Protein AF-A0A9P8A2P4-F1 (afdb_monomer_lite)

pLDDT: mean 80.69, std 20.78, range [21.95, 98.62]

Structure (mmCIF, N/CA/C/O backbone):
data_AF-A0A9P8A2P4-F1
#
_entry.id   AF-A0A9P8A2P4-F1
#
loop_
_atom_site.group_PDB
_atom_site.id
_atom_site.type_symbol
_atom_site.label_atom_id
_atom_site.label_alt_id
_atom_site.label_comp_id
_atom_site.label_asym_id
_atom_site.label_entity_id
_atom_site.label_seq_id
_atom_site.pdbx_PDB_ins_code
_atom_site.Cartn_x
_atom_site.Cartn_y
_atom_site.Cartn_z
_atom_site.occupancy
_atom_site.B_iso_or_equiv
_atom_site.auth_seq_id
_atom_site.auth_comp_id
_atom_site.auth_asym_id
_atom_site.auth_atom_id
_atom_site.pdbx_PDB_model_num
ATOM 1 N N . MET A 1 1 ? 4.065 9.084 -14.855 1.00 25.25 1 MET A N 1
ATOM 2 C CA . MET A 1 1 ? 5.362 8.465 -14.496 1.00 25.25 1 MET A CA 1
ATOM 3 C C . MET A 1 1 ? 5.030 7.232 -13.664 1.00 25.25 1 MET A C 1
ATOM 5 O O . MET A 1 1 ? 4.501 7.408 -12.578 1.00 25.25 1 MET A O 1
ATOM 9 N N . ALA A 1 2 ? 5.175 6.010 -14.193 1.00 22.72 2 ALA A N 1
ATOM 10 C CA . ALA A 1 2 ? 4.940 4.809 -13.386 1.00 22.72 2 ALA A CA 1
ATOM 11 C C . ALA A 1 2 ? 6.013 4.792 -12.290 1.00 22.72 2 ALA A C 1
ATOM 13 O O . ALA A 1 2 ? 7.201 4.800 -12.628 1.00 22.72 2 ALA A O 1
ATOM 14 N N . PRO A 1 3 ? 5.644 4.887 -11.010 1.00 26.86 3 PRO A N 1
ATOM 15 C CA . PRO A 1 3 ? 6.650 5.013 -9.983 1.00 26.86 3 PRO A CA 1
ATOM 16 C C . PRO A 1 3 ? 7.435 3.705 -9.877 1.00 26.86 3 PRO A C 1
ATOM 18 O O . PRO A 1 3 ? 6.863 2.616 -9.806 1.00 26.86 3 PRO A O 1
ATOM 21 N N . LYS A 1 4 ? 8.766 3.828 -9.894 1.00 31.39 4 LYS A N 1
ATOM 22 C CA . LYS A 1 4 ? 9.716 2.753 -9.598 1.00 31.39 4 LYS A CA 1
ATOM 23 C C . LYS A 1 4 ? 9.627 2.427 -8.106 1.00 31.39 4 LYS A C 1
ATOM 25 O O . LYS A 1 4 ? 10.508 2.792 -7.335 1.00 31.39 4 LYS A O 1
ATOM 30 N N . PHE A 1 5 ? 8.523 1.830 -7.679 1.00 37.78 5 PHE A N 1
ATOM 31 C CA . PHE A 1 5 ? 8.361 1.416 -6.296 1.00 37.78 5 PHE A CA 1
ATOM 32 C C . PHE A 1 5 ? 8.855 -0.010 -6.136 1.00 37.78 5 PHE A C 1
ATOM 34 O O . PHE A 1 5 ? 8.361 -0.951 -6.755 1.00 37.78 5 PHE A O 1
ATOM 41 N N . LEU A 1 6 ? 9.910 -0.105 -5.337 1.00 36.12 6 LEU A N 1
ATOM 42 C CA . LEU A 1 6 ? 10.571 -1.327 -4.951 1.00 36.12 6 LEU A CA 1
ATOM 43 C C . LEU A 1 6 ? 9.633 -2.142 -4.061 1.00 36.12 6 LEU A C 1
ATOM 45 O O . LEU A 1 6 ? 9.301 -1.718 -2.958 1.00 36.12 6 LEU A O 1
ATOM 49 N N . LEU A 1 7 ? 9.262 -3.332 -4.514 1.00 44.31 7 LEU A N 1
ATOM 50 C CA . LEU A 1 7 ? 8.864 -4.407 -3.618 1.00 44.31 7 LEU A CA 1
ATOM 51 C C . LEU A 1 7 ? 10.022 -5.388 -3.581 1.00 44.31 7 LEU A C 1
ATOM 53 O O . LEU A 1 7 ? 10.215 -6.157 -4.523 1.00 44.31 7 LEU A O 1
ATOM 57 N N . ALA A 1 8 ? 10.817 -5.265 -2.514 1.00 40.59 8 ALA A N 1
ATOM 58 C CA . ALA A 1 8 ? 11.872 -6.206 -2.184 1.00 40.59 8 ALA A CA 1
ATOM 59 C C . ALA A 1 8 ? 11.272 -7.625 -2.103 1.00 40.59 8 ALA A C 1
ATOM 61 O O . ALA A 1 8 ? 10.186 -7.798 -1.545 1.00 40.59 8 ALA A O 1
ATOM 62 N N . ARG A 1 9 ? 11.961 -8.634 -2.642 1.00 41.38 9 ARG A N 1
ATOM 63 C CA . ARG A 1 9 ? 11.568 -10.048 -2.657 1.00 41.38 9 ARG A CA 1
ATOM 64 C C . ARG A 1 9 ? 11.725 -10.674 -1.267 1.00 41.38 9 ARG A C 1
ATOM 66 O O . ARG A 1 9 ? 12.370 -11.692 -1.123 1.00 41.38 9 ARG A O 1
ATOM 73 N N . LEU A 1 10 ? 11.067 -10.127 -0.252 1.00 32.94 10 LEU A N 1
ATOM 74 C CA . LEU A 1 10 ? 10.880 -10.811 1.025 1.00 32.94 10 LEU A CA 1
ATOM 75 C C . LEU A 1 10 ? 9.406 -11.147 1.196 1.00 32.94 10 LEU A C 1
ATOM 77 O O . LEU A 1 10 ? 8.512 -10.302 1.089 1.00 32.94 10 LEU A O 1
ATOM 81 N N . ARG A 1 11 ? 9.155 -12.441 1.383 1.00 37.12 11 ARG A N 1
ATOM 82 C CA . ARG A 1 11 ? 7.823 -13.006 1.542 1.00 37.12 11 ARG A CA 1
ATOM 83 C C . ARG A 1 11 ? 7.262 -12.614 2.909 1.00 37.12 11 ARG A C 1
ATOM 85 O O . ARG A 1 11 ? 7.384 -13.392 3.831 1.00 37.12 11 ARG A O 1
ATOM 92 N N . LEU A 1 12 ? 6.503 -11.523 2.986 1.00 34.00 12 LEU A N 1
ATOM 93 C CA . LEU A 1 12 ? 5.434 -11.436 3.990 1.00 34.00 12 LEU A CA 1
ATOM 94 C C . LEU A 1 12 ? 4.313 -12.401 3.544 1.00 34.00 12 LEU A C 1
ATOM 96 O O . LEU A 1 12 ? 3.343 -11.967 2.915 1.00 34.00 12 LEU A O 1
ATOM 100 N N . ARG A 1 13 ? 4.494 -13.724 3.687 1.00 35.03 13 ARG A N 1
ATOM 101 C CA . ARG A 1 13 ? 3.494 -14.733 3.280 1.00 35.03 13 ARG A CA 1
ATOM 102 C C . ARG A 1 13 ? 2.838 -15.376 4.501 1.00 35.03 13 ARG A C 1
ATOM 104 O O . ARG A 1 13 ? 3.369 -16.341 5.022 1.00 35.03 13 ARG A O 1
ATOM 111 N N . ASN A 1 14 ? 1.593 -14.996 4.783 1.00 30.42 14 ASN A N 1
ATOM 112 C CA . ASN A 1 14 ? 0.655 -15.810 5.569 1.00 30.42 14 ASN A CA 1
ATOM 113 C C . ASN A 1 14 ? -0.042 -16.855 4.679 1.00 30.42 14 ASN A C 1
ATOM 115 O O . ASN A 1 14 ? -1.260 -16.839 4.520 1.00 30.42 14 ASN A O 1
ATOM 119 N N . THR A 1 15 ? 0.690 -17.741 4.002 1.00 29.06 15 THR A N 1
ATOM 120 C CA . THR A 1 15 ? 0.029 -18.830 3.255 1.00 29.06 15 THR A CA 1
ATOM 121 C C . THR A 1 15 ? 0.763 -20.145 3.476 1.00 29.06 15 THR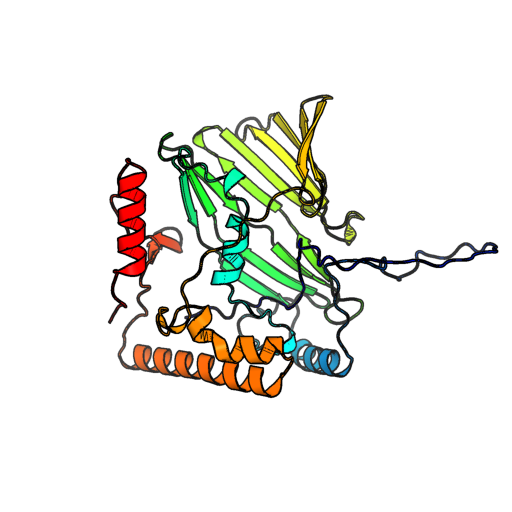 A C 1
ATOM 123 O O . THR A 1 15 ? 1.859 -20.307 2.930 1.00 29.06 15 THR A O 1
ATOM 126 N N . PRO A 1 16 ? 0.190 -21.095 4.240 1.00 26.28 16 PRO A N 1
ATOM 127 C CA . PRO A 1 16 ? 0.825 -22.381 4.459 1.00 26.28 16 PRO A CA 1
ATOM 128 C C . PRO A 1 16 ? 0.824 -23.174 3.151 1.00 26.28 16 PRO A C 1
ATOM 130 O O . PRO A 1 16 ? -0.225 -23.468 2.573 1.00 26.28 16 PRO A O 1
ATOM 133 N N . LEU A 1 17 ? 2.015 -23.539 2.679 1.00 27.22 17 LEU A N 1
ATOM 134 C CA . LEU A 1 17 ? 2.156 -24.659 1.759 1.00 27.22 17 LEU A CA 1
ATOM 135 C C . LEU A 1 17 ? 2.053 -25.932 2.603 1.00 27.22 17 LEU A C 1
ATOM 137 O O . LEU A 1 17 ? 2.955 -26.262 3.366 1.00 27.22 17 LEU A O 1
ATOM 141 N N . LEU A 1 18 ? 0.920 -26.621 2.488 1.00 24.92 18 LEU A N 1
ATOM 142 C CA . LEU A 1 18 ? 0.734 -27.968 3.018 1.00 24.92 18 LEU A CA 1
ATOM 143 C C . LEU A 1 18 ? 1.706 -28.932 2.327 1.00 24.92 18 LEU A C 1
ATOM 145 O O . LEU A 1 18 ? 1.469 -29.329 1.189 1.00 24.92 18 LEU A O 1
ATOM 149 N N . THR A 1 19 ? 2.748 -29.360 3.040 1.00 27.44 19 THR A N 1
ATOM 150 C CA . THR A 1 19 ? 3.420 -30.644 2.792 1.00 27.44 19 THR A CA 1
ATOM 151 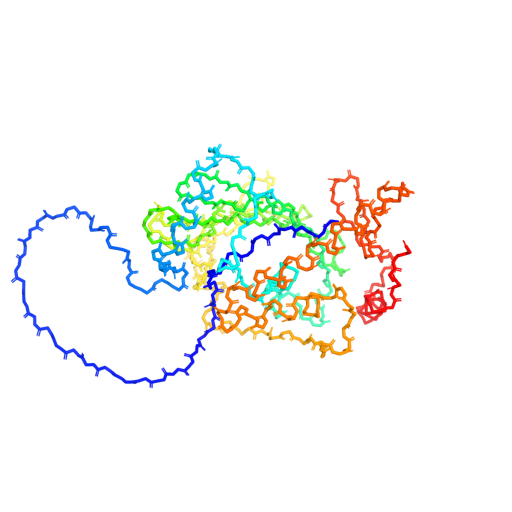C C . THR A 1 19 ? 3.808 -31.288 4.122 1.00 27.44 19 THR A C 1
ATOM 153 O O . THR A 1 19 ? 4.599 -30.748 4.889 1.00 27.44 19 THR A O 1
ATOM 156 N N . THR A 1 20 ? 3.209 -32.440 4.401 1.00 24.41 20 THR A N 1
ATOM 157 C CA . THR A 1 20 ? 3.345 -33.258 5.612 1.00 24.41 20 THR A CA 1
ATOM 158 C C . THR A 1 20 ? 4.609 -34.143 5.646 1.00 24.41 20 THR A C 1
ATOM 160 O O . THR A 1 20 ? 4.786 -34.946 4.734 1.00 24.41 20 THR A O 1
ATOM 163 N N . ALA A 1 21 ? 5.316 -34.091 6.795 1.00 23.31 21 ALA A N 1
ATOM 164 C CA . ALA A 1 21 ? 5.842 -35.204 7.638 1.00 23.31 21 ALA A CA 1
ATOM 165 C C . ALA A 1 21 ? 7.213 -35.877 7.323 1.00 23.31 21 ALA A C 1
ATOM 167 O O . ALA A 1 21 ? 7.614 -35.890 6.164 1.00 23.31 21 ALA A O 1
ATOM 168 N N . PRO A 1 22 ? 7.868 -36.597 8.282 1.00 28.66 22 PRO A N 1
ATOM 169 C CA . PRO A 1 22 ? 7.971 -36.435 9.749 1.00 28.66 22 PRO A CA 1
ATOM 170 C C . PRO A 1 22 ? 9.430 -36.504 10.322 1.00 28.66 22 PRO A C 1
ATOM 172 O O . PRO A 1 22 ? 10.414 -36.693 9.618 1.00 28.66 22 PRO A O 1
ATOM 17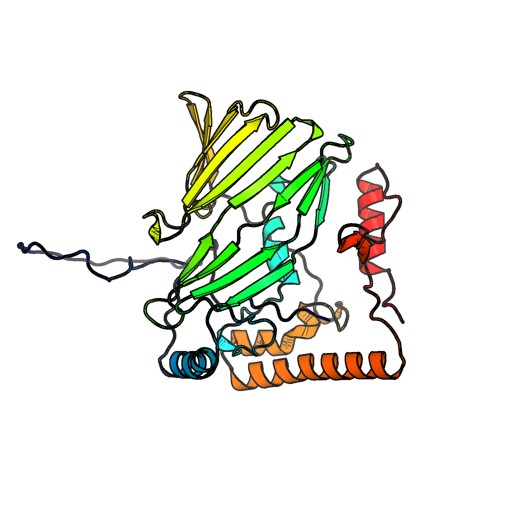5 N N . THR A 1 23 ? 9.502 -36.344 11.648 1.00 27.11 23 THR A N 1
ATOM 176 C CA . THR A 1 23 ? 10.595 -36.255 12.653 1.00 27.11 23 THR A CA 1
ATOM 177 C C . THR A 1 23 ? 11.738 -37.289 12.676 1.00 27.11 23 THR A C 1
ATOM 179 O O . THR A 1 23 ? 11.489 -38.464 12.428 1.00 27.11 23 THR A O 1
ATOM 182 N N . CYS A 1 24 ? 12.900 -36.901 13.249 1.00 21.95 24 CYS A N 1
ATOM 183 C CA . CYS A 1 24 ? 13.604 -37.695 14.284 1.00 21.95 24 CYS A CA 1
ATOM 184 C C . CYS A 1 24 ? 14.639 -36.869 15.103 1.00 21.95 24 CYS A C 1
ATOM 186 O O . CYS A 1 24 ? 15.508 -36.224 14.524 1.00 21.95 24 CYS A O 1
ATOM 188 N N . HIS A 1 25 ? 14.569 -36.928 16.442 1.00 25.78 25 HIS A N 1
ATOM 189 C CA . HIS A 1 25 ? 15.610 -36.494 17.405 1.00 25.78 25 HIS A CA 1
ATOM 190 C C . HIS A 1 25 ? 16.416 -37.710 17.910 1.00 25.78 25 HIS A C 1
ATOM 192 O O . HIS A 1 25 ? 15.907 -38.831 17.812 1.00 25.78 25 HIS A O 1
ATOM 198 N N . PRO A 1 26 ? 17.641 -37.522 18.458 1.00 25.23 26 PRO A N 1
ATOM 199 C CA . PRO A 1 26 ? 17.804 -37.502 19.932 1.00 25.23 26 PRO A CA 1
ATOM 200 C C . PRO A 1 26 ? 18.904 -36.551 20.508 1.00 25.23 26 PRO A C 1
ATOM 202 O O . PRO A 1 26 ? 19.880 -36.225 19.841 1.00 25.23 26 PRO A O 1
ATOM 205 N N . TYR A 1 27 ? 18.726 -36.139 21.778 1.00 23.41 27 TYR A N 1
ATOM 206 C CA . TYR A 1 27 ? 19.657 -35.450 22.730 1.00 23.41 27 TYR A CA 1
ATOM 207 C C . TYR A 1 27 ? 20.454 -36.483 23.593 1.00 23.41 27 TYR A C 1
ATOM 209 O O . TYR A 1 27 ? 20.190 -37.668 23.366 1.00 23.41 27 TYR A O 1
ATOM 217 N N . PRO A 1 28 ? 21.284 -36.174 24.650 1.00 37.97 28 PRO A N 1
ATOM 218 C CA . PRO A 1 28 ? 21.824 -34.918 25.276 1.00 37.97 28 PRO A CA 1
ATOM 219 C C . PRO A 1 28 ? 23.386 -34.958 25.515 1.00 37.97 28 PRO A C 1
ATOM 221 O O . PRO A 1 28 ? 24.011 -35.926 25.107 1.00 37.97 28 PRO A O 1
ATOM 224 N N . THR A 1 29 ? 24.140 -33.964 26.050 1.00 25.44 29 THR A N 1
ATOM 225 C CA . THR A 1 29 ? 24.272 -33.469 27.463 1.00 25.44 29 THR A CA 1
ATOM 226 C C . THR A 1 29 ? 25.223 -32.237 27.610 1.00 25.44 29 THR A C 1
ATOM 228 O O . THR A 1 29 ? 26.111 -32.047 26.787 1.00 25.44 29 THR A O 1
ATOM 231 N N . ALA A 1 30 ? 25.032 -31.446 28.688 1.00 27.67 30 ALA A N 1
ATOM 232 C CA . ALA A 1 30 ? 25.634 -30.144 29.118 1.00 27.67 30 ALA A CA 1
ATOM 233 C C . ALA A 1 30 ? 27.092 -30.237 29.712 1.00 27.67 30 ALA A C 1
ATOM 235 O O . ALA A 1 30 ? 27.581 -31.367 29.705 1.00 27.67 30 ALA A O 1
ATOM 236 N N . PRO A 1 31 ? 27.799 -29.193 30.281 1.00 33.78 31 PRO A N 1
ATOM 237 C CA . PRO A 1 31 ? 27.322 -27.928 30.906 1.00 33.78 31 PRO A CA 1
ATOM 238 C C . PRO A 1 31 ? 28.146 -26.601 30.756 1.00 33.78 31 PRO A C 1
ATOM 240 O O . PRO A 1 31 ? 29.326 -26.587 30.435 1.00 33.78 31 PRO A O 1
ATOM 243 N N . ASN A 1 32 ? 27.465 -25.494 31.108 1.00 30.59 32 ASN A N 1
ATOM 244 C CA . ASN A 1 32 ? 27.890 -24.181 31.650 1.00 30.59 32 ASN A CA 1
ATOM 245 C C . ASN A 1 32 ? 29.149 -23.438 31.146 1.00 30.59 32 ASN A C 1
ATOM 247 O O . ASN A 1 32 ? 30.261 -23.710 31.590 1.00 30.59 32 ASN A O 1
ATOM 251 N N . THR A 1 33 ? 28.908 -22.285 30.506 1.00 29.08 33 THR A N 1
ATOM 252 C CA . THR A 1 33 ? 29.671 -21.037 30.720 1.00 29.08 33 THR A CA 1
ATOM 253 C C . THR A 1 33 ? 28.794 -19.818 30.411 1.00 29.08 33 THR A C 1
ATOM 255 O O . THR A 1 33 ? 28.053 -19.802 29.432 1.00 29.08 33 THR A O 1
ATOM 258 N N . LEU A 1 34 ? 28.856 -18.801 31.275 1.00 36.56 34 LEU A N 1
ATOM 259 C CA . LEU A 1 34 ? 28.223 -17.491 31.090 1.00 36.56 34 LEU A CA 1
ATOM 260 C C . LEU A 1 34 ? 28.782 -16.832 29.819 1.00 36.56 34 LEU A C 1
ATOM 262 O O . LEU A 1 34 ? 29.927 -16.383 29.819 1.00 36.56 34 LEU A O 1
ATOM 266 N N . ALA A 1 35 ? 27.988 -16.781 28.750 1.00 28.70 35 ALA A N 1
ATOM 267 C CA . ALA A 1 35 ? 28.347 -16.128 27.497 1.00 28.70 35 ALA A CA 1
ATOM 268 C C . ALA A 1 35 ? 27.286 -15.090 27.108 1.00 28.70 35 ALA A C 1
ATOM 270 O O . ALA A 1 35 ? 26.088 -15.288 27.304 1.00 28.70 35 ALA A O 1
ATOM 271 N N . MET A 1 36 ? 27.782 -13.966 26.596 1.00 33.66 36 MET A N 1
ATOM 272 C CA . MET A 1 36 ? 27.053 -12.846 25.993 1.00 33.66 36 MET A CA 1
ATOM 273 C C . MET A 1 36 ? 25.957 -13.346 25.031 1.00 33.66 36 MET A C 1
ATOM 275 O O . MET A 1 36 ? 26.150 -14.407 24.436 1.00 33.66 36 MET A O 1
ATOM 279 N N . PRO A 1 37 ? 24.839 -12.617 24.839 1.00 33.75 37 PRO A N 1
ATOM 280 C CA . PRO A 1 37 ? 23.776 -13.073 23.948 1.00 33.75 37 PRO A CA 1
ATOM 281 C C . PRO A 1 37 ? 24.333 -13.331 22.540 1.00 33.75 37 PRO A C 1
ATOM 283 O O . PRO A 1 37 ? 24.929 -12.451 21.919 1.00 33.75 37 PRO A O 1
ATOM 286 N N . ASP A 1 38 ? 24.170 -14.576 22.101 1.00 33.41 38 ASP A N 1
ATOM 287 C CA . ASP A 1 38 ? 24.558 -15.127 20.804 1.00 33.41 38 ASP A CA 1
ATOM 288 C C . ASP A 1 38 ? 23.951 -14.289 19.651 1.00 33.41 38 ASP A C 1
ATOM 290 O O . ASP A 1 38 ? 22.760 -13.972 19.709 1.00 33.41 38 ASP A O 1
ATOM 294 N N . PRO A 1 39 ? 24.717 -13.900 18.607 1.00 40.19 39 PRO A N 1
ATOM 295 C CA . PRO A 1 39 ? 24.191 -13.178 17.448 1.00 40.19 39 PRO A CA 1
ATOM 296 C C . PRO A 1 39 ? 23.404 -14.069 16.472 1.00 40.19 39 PRO A C 1
ATOM 298 O O . PRO A 1 39 ? 23.046 -13.601 15.389 1.00 40.19 39 PRO A O 1
ATOM 301 N N . ASN A 1 40 ? 23.134 -15.332 16.807 1.00 35.47 40 ASN A N 1
ATOM 302 C CA . ASN A 1 40 ? 22.284 -16.181 15.983 1.00 35.47 40 ASN A CA 1
ATOM 303 C C . ASN A 1 40 ? 20.825 -15.677 15.996 1.00 35.47 40 ASN A C 1
ATOM 305 O O . ASN A 1 40 ? 20.190 -15.654 17.055 1.00 35.47 40 ASN A O 1
ATOM 309 N N . PRO A 1 41 ? 20.256 -15.279 14.840 1.00 44.59 41 PRO A N 1
ATOM 310 C CA . PRO A 1 41 ? 18.826 -15.020 14.753 1.00 44.59 41 PRO A CA 1
ATOM 311 C C . PRO A 1 41 ? 1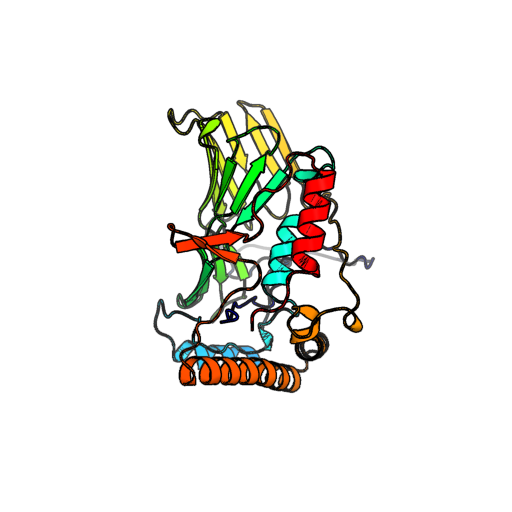8.069 -16.324 15.049 1.00 44.59 41 PRO A C 1
ATOM 313 O O . PRO A 1 41 ? 18.596 -17.405 14.765 1.00 44.59 41 PRO A O 1
ATOM 316 N N . PRO A 1 42 ? 16.838 -16.262 15.588 1.00 40.06 42 PRO A N 1
ATOM 317 C CA . PRO A 1 42 ? 16.005 -17.449 15.674 1.00 40.06 42 PRO A CA 1
ATOM 318 C C . PRO A 1 42 ? 15.887 -18.046 14.272 1.00 40.06 42 PRO A C 1
ATOM 320 O O . PRO A 1 42 ? 15.480 -17.360 13.330 1.00 40.06 42 PRO A O 1
ATOM 323 N N . ALA A 1 43 ? 16.285 -19.309 14.144 1.00 43.56 43 ALA A N 1
ATOM 324 C CA . ALA A 1 43 ? 15.869 -20.130 13.027 1.00 43.56 43 ALA A CA 1
ATOM 325 C C . ALA A 1 43 ? 14.332 -20.084 12.976 1.00 43.56 43 ALA A C 1
ATOM 327 O O . ALA A 1 43 ? 13.680 -20.182 14.016 1.00 43.56 43 ALA A O 1
ATOM 328 N N . ASP A 1 44 ? 13.802 -19.884 11.768 1.00 43.97 44 ASP A N 1
ATOM 329 C CA . ASP A 1 44 ? 12.376 -19.892 11.411 1.00 43.97 44 ASP A CA 1
ATOM 330 C C . ASP A 1 44 ? 11.663 -18.520 11.458 1.00 43.97 44 ASP A C 1
ATOM 332 O O . ASP A 1 44 ? 10.549 -18.381 11.960 1.00 43.97 44 ASP A O 1
ATOM 336 N N . GLY A 1 45 ? 12.281 -17.477 10.890 1.00 46.03 45 GLY A N 1
ATOM 337 C CA . GLY A 1 45 ? 11.599 -16.215 10.572 1.00 46.03 45 GLY A CA 1
ATOM 338 C C . GLY A 1 45 ? 11.098 -16.189 9.125 1.00 46.03 45 GLY A C 1
ATOM 339 O O . GLY A 1 45 ? 11.913 -16.081 8.209 1.00 46.03 45 GLY A O 1
ATOM 340 N N . GLU A 1 46 ? 9.779 -16.245 8.910 1.00 50.91 46 GLU A N 1
ATOM 341 C CA . GLU A 1 46 ? 9.119 -16.234 7.583 1.00 50.91 46 GLU A CA 1
ATOM 342 C C . GLU A 1 46 ? 9.497 -15.031 6.687 1.00 50.91 46 GLU A C 1
ATOM 344 O O . GLU A 1 46 ? 9.375 -15.122 5.465 1.00 50.91 46 GLU A O 1
ATOM 349 N N . ASP A 1 47 ? 10.059 -13.962 7.265 1.00 60.03 47 ASP A N 1
ATOM 350 C CA . ASP A 1 47 ? 10.477 -12.734 6.571 1.00 60.03 47 ASP A CA 1
ATOM 351 C C . ASP A 1 47 ? 12.006 -12.531 6.543 1.00 60.03 47 ASP A C 1
ATOM 353 O O . ASP A 1 47 ? 12.490 -11.395 6.484 1.00 60.03 47 ASP A O 1
ATOM 357 N N . THR A 1 48 ? 12.782 -13.614 6.625 1.00 60.91 48 THR A N 1
ATOM 358 C CA . THR A 1 48 ? 14.243 -13.577 6.470 1.00 60.91 48 THR A CA 1
ATOM 359 C C . THR A 1 48 ? 14.669 -14.114 5.110 1.00 60.91 48 THR A C 1
ATOM 361 O O . THR A 1 48 ? 14.101 -15.077 4.594 1.00 60.91 48 THR A O 1
ATOM 364 N N . GLU A 1 49 ? 15.682 -13.495 4.507 1.00 66.62 49 GLU A N 1
ATOM 365 C CA . GLU A 1 49 ? 16.277 -13.984 3.262 1.00 66.62 49 GLU A CA 1
ATOM 366 C C . GLU A 1 49 ? 17.801 -14.002 3.382 1.00 66.62 49 GLU A C 1
ATOM 368 O O . GLU A 1 49 ? 18.437 -13.018 3.773 1.00 66.62 49 GLU A O 1
ATOM 373 N N . VAL A 1 50 ? 18.391 -15.144 3.030 1.00 65.31 50 VAL A N 1
ATOM 374 C CA . VAL A 1 50 ? 19.840 -15.298 2.923 1.00 65.31 50 VAL A CA 1
ATOM 375 C C . VAL A 1 50 ? 20.216 -15.110 1.462 1.00 65.31 50 VAL A C 1
ATOM 377 O O . VAL A 1 50 ? 19.969 -15.978 0.628 1.00 65.31 50 VAL A O 1
ATOM 380 N N . LEU A 1 51 ? 20.807 -13.958 1.158 1.00 68.19 51 LEU A N 1
ATOM 381 C CA . LEU A 1 51 ? 21.357 -13.680 -0.166 1.00 68.19 51 LEU A CA 1
ATOM 382 C C . LEU A 1 51 ? 22.673 -14.446 -0.360 1.00 68.19 51 LEU A C 1
ATOM 384 O O . LEU A 1 51 ? 23.482 -14.538 0.571 1.00 68.19 51 LEU A O 1
ATOM 388 N N . ASP A 1 52 ? 22.908 -14.958 -1.569 1.00 77.94 52 ASP A N 1
ATOM 389 C CA . ASP A 1 52 ? 24.208 -15.514 -1.943 1.00 77.94 52 ASP A CA 1
ATOM 390 C C . ASP A 1 52 ? 25.272 -14.408 -2.060 1.00 77.94 52 ASP A C 1
ATOM 392 O O . ASP A 1 52 ? 24.968 -13.216 -2.179 1.00 77.94 52 ASP A O 1
ATOM 396 N N . ASP A 1 53 ? 26.542 -14.801 -2.022 1.00 76.75 53 ASP A N 1
ATOM 397 C CA . ASP A 1 53 ? 27.650 -13.846 -1.964 1.00 76.75 53 ASP A CA 1
ATOM 398 C C . ASP A 1 53 ? 27.806 -13.024 -3.253 1.00 76.75 53 ASP A C 1
ATOM 400 O O . ASP A 1 53 ? 28.187 -11.854 -3.192 1.00 76.75 53 ASP A O 1
ATOM 404 N N . GLY A 1 54 ? 27.447 -13.578 -4.416 1.00 79.06 54 GLY A N 1
ATOM 405 C CA . GLY A 1 54 ? 27.441 -12.834 -5.678 1.00 79.06 54 GLY A CA 1
ATOM 406 C C . GLY A 1 54 ? 26.409 -11.708 -5.651 1.00 79.06 54 GLY A C 1
ATOM 407 O O . GLY A 1 54 ? 26.718 -10.550 -5.945 1.00 79.06 54 GLY A O 1
ATOM 408 N N . THR A 1 55 ? 25.201 -12.032 -5.201 1.00 78.44 55 THR A N 1
ATOM 409 C CA . THR A 1 55 ? 24.099 -11.087 -5.010 1.00 78.44 55 THR A CA 1
ATOM 410 C C . THR A 1 55 ? 24.443 -9.993 -3.992 1.00 78.44 55 THR A C 1
ATOM 412 O O . THR A 1 55 ? 24.227 -8.804 -4.258 1.00 78.44 55 THR A O 1
ATOM 415 N N . LYS A 1 56 ? 25.058 -10.360 -2.859 1.00 76.31 56 LYS A N 1
ATOM 416 C CA . LYS A 1 56 ? 25.551 -9.398 -1.855 1.00 76.31 56 LYS A CA 1
ATOM 417 C C . LYS A 1 56 ? 26.593 -8.444 -2.430 1.00 76.31 56 LYS A C 1
ATOM 419 O O . LYS A 1 56 ? 26.523 -7.246 -2.164 1.00 76.31 56 LYS A O 1
ATOM 424 N N . ASN A 1 57 ? 27.522 -8.941 -3.246 1.00 83.88 57 ASN A N 1
ATOM 425 C CA . ASN A 1 57 ? 28.560 -8.112 -3.859 1.00 83.88 57 ASN A CA 1
ATOM 426 C C . ASN A 1 57 ? 27.975 -7.060 -4.814 1.00 83.88 57 ASN A C 1
ATOM 428 O O . ASN A 1 57 ? 28.422 -5.912 -4.810 1.00 83.88 57 ASN A O 1
ATOM 432 N N . ILE A 1 58 ? 26.932 -7.407 -5.580 1.00 84.62 58 ILE A N 1
ATOM 433 C CA . ILE A 1 58 ? 26.219 -6.448 -6.440 1.00 84.62 58 ILE A CA 1
ATOM 434 C C . ILE A 1 58 ? 25.545 -5.359 -5.593 1.00 84.62 58 ILE A C 1
ATOM 436 O O . ILE A 1 58 ? 25.690 -4.171 -5.894 1.00 84.62 58 ILE A O 1
ATOM 440 N N . LEU A 1 59 ? 24.840 -5.739 -4.518 1.00 80.94 59 LEU A N 1
ATOM 441 C CA . LEU A 1 59 ? 24.221 -4.768 -3.607 1.00 80.94 59 LEU A CA 1
ATOM 442 C C . LEU A 1 59 ? 25.265 -3.852 -2.968 1.00 80.94 59 LEU A C 1
ATOM 444 O O . LEU A 1 59 ? 25.073 -2.639 -2.951 1.00 80.94 59 LEU A O 1
ATOM 448 N N . MET A 1 60 ? 26.386 -4.407 -2.507 1.00 81.44 60 MET A N 1
ATOM 449 C CA . MET A 1 60 ? 27.504 -3.646 -1.949 1.00 81.44 60 MET A CA 1
ATOM 450 C C . MET A 1 60 ? 28.085 -2.641 -2.949 1.00 81.44 60 MET A C 1
ATOM 452 O O . MET A 1 60 ? 28.332 -1.487 -2.595 1.00 81.44 60 MET A O 1
ATOM 456 N N . GLY A 1 61 ? 28.249 -3.040 -4.212 1.00 85.00 61 GLY A N 1
ATOM 457 C CA . GLY A 1 61 ? 28.701 -2.152 -5.282 1.00 85.00 61 GLY A CA 1
ATOM 458 C C . GLY A 1 61 ? 27.775 -0.951 -5.497 1.00 85.00 61 GLY A C 1
ATOM 459 O O . GLY A 1 61 ? 28.258 0.166 -5.667 1.00 85.00 61 GLY A O 1
ATOM 460 N N . ILE A 1 62 ? 26.455 -1.151 -5.432 1.00 83.44 62 ILE A N 1
ATOM 461 C CA . ILE A 1 62 ? 25.471 -0.059 -5.522 1.00 83.44 62 ILE A CA 1
ATOM 462 C C . ILE A 1 62 ? 25.506 0.798 -4.253 1.00 83.44 62 ILE A C 1
ATOM 464 O O . ILE A 1 62 ? 25.560 2.021 -4.330 1.00 83.44 62 ILE A O 1
ATOM 468 N N . ILE A 1 63 ? 25.481 0.160 -3.084 1.00 82.44 63 ILE A N 1
ATOM 469 C CA . ILE A 1 63 ? 25.323 0.833 -1.795 1.00 82.44 63 ILE A CA 1
ATOM 470 C C . ILE A 1 63 ? 26.562 1.647 -1.409 1.00 82.44 63 ILE A C 1
ATOM 472 O O . ILE A 1 63 ? 26.418 2.732 -0.853 1.00 82.44 63 ILE A O 1
ATOM 476 N N . SER A 1 64 ? 27.766 1.186 -1.750 1.00 82.75 64 SER A N 1
ATOM 477 C CA . SER A 1 64 ? 29.013 1.941 -1.541 1.00 82.75 64 SER A CA 1
ATOM 478 C C . SER A 1 64 ? 29.030 3.311 -2.237 1.00 82.75 64 SER A C 1
ATOM 480 O O . SER A 1 64 ? 29.790 4.189 -1.836 1.00 82.75 64 SER A O 1
ATOM 482 N N . GLN A 1 65 ? 28.168 3.522 -3.239 1.00 84.94 65 GLN A N 1
ATOM 483 C CA . GLN A 1 65 ? 28.014 4.796 -3.946 1.00 84.94 65 GLN A CA 1
ATOM 484 C C . GLN A 1 65 ? 26.958 5.714 -3.303 1.00 84.94 65 GLN A C 1
ATOM 486 O O . GLN A 1 65 ? 26.764 6.842 -3.756 1.00 84.94 65 GLN A O 1
ATOM 491 N N . LEU A 1 66 ? 26.249 5.246 -2.271 1.00 85.25 66 LEU A N 1
ATOM 492 C CA . LEU A 1 66 ? 25.156 5.969 -1.626 1.00 85.25 66 LEU A CA 1
ATOM 493 C C . LEU A 1 66 ? 25.616 6.632 -0.324 1.00 85.25 66 LEU A C 1
ATOM 495 O O . LEU A 1 66 ? 26.266 6.023 0.524 1.00 85.25 66 LEU A O 1
ATOM 499 N N . GLY A 1 67 ? 25.204 7.884 -0.130 1.00 84.31 67 GLY A N 1
ATOM 500 C CA . GLY A 1 67 ? 25.326 8.568 1.152 1.00 84.31 67 GLY A CA 1
ATOM 501 C C . GLY A 1 67 ? 24.209 8.159 2.113 1.00 84.31 67 GLY A C 1
ATOM 502 O O . GLY A 1 67 ? 23.137 7.702 1.710 1.00 84.31 67 GLY A O 1
ATOM 503 N N . LYS A 1 68 ? 24.414 8.363 3.417 1.00 83.12 68 LYS A N 1
ATOM 504 C CA . LYS A 1 68 ? 23.330 8.187 4.394 1.00 83.12 68 LYS A CA 1
ATOM 505 C C . LYS A 1 68 ? 22.167 9.126 4.046 1.00 83.12 68 LYS A C 1
ATOM 507 O O . LYS A 1 68 ? 22.382 10.307 3.789 1.00 83.12 68 LYS A O 1
ATOM 512 N N . SER A 1 69 ? 20.946 8.596 4.075 1.00 82.88 69 SER A N 1
ATOM 513 C CA . SER A 1 69 ? 19.698 9.282 3.713 1.00 82.88 69 SER A CA 1
ATOM 514 C C . SER A 1 69 ? 19.511 9.569 2.218 1.00 82.88 69 SER A C 1
ATOM 516 O O . SER A 1 69 ? 18.619 10.343 1.875 1.00 82.88 69 SER A O 1
ATOM 518 N N . THR A 1 70 ? 20.291 8.949 1.322 1.00 85.00 70 THR A N 1
ATOM 519 C CA . THR A 1 70 ? 20.064 9.055 -0.128 1.00 85.00 70 THR A CA 1
ATOM 520 C C . THR A 1 70 ? 18.688 8.506 -0.519 1.00 85.00 70 THR A C 1
ATOM 522 O O . THR A 1 70 ? 18.301 7.408 -0.107 1.00 85.00 70 THR A O 1
ATOM 525 N N . ASP A 1 71 ? 17.963 9.255 -1.354 1.00 85.25 71 ASP A N 1
ATOM 526 C CA . ASP A 1 71 ? 16.701 8.802 -1.933 1.00 85.25 71 ASP A CA 1
ATOM 527 C C . ASP A 1 71 ? 16.948 7.722 -2.996 1.00 85.25 71 ASP A C 1
ATOM 529 O O . ASP A 1 71 ? 17.629 7.940 -4.000 1.00 85.25 71 ASP A O 1
ATOM 533 N N . LEU A 1 72 ? 16.329 6.558 -2.813 1.00 84.50 72 LEU A N 1
ATOM 534 C CA . LEU A 1 72 ? 16.533 5.393 -3.676 1.00 84.50 72 LEU A CA 1
ATOM 535 C C . LEU A 1 72 ? 15.703 5.429 -4.967 1.00 84.50 72 LEU A C 1
ATOM 537 O O . LEU A 1 72 ? 15.927 4.609 -5.849 1.00 84.50 72 LEU A O 1
ATOM 541 N N . HIS A 1 73 ? 14.783 6.385 -5.140 1.00 77.44 73 HIS A N 1
ATOM 542 C CA . HIS A 1 73 ? 13.895 6.438 -6.317 1.00 77.44 73 HIS A CA 1
ATOM 543 C C . HIS A 1 73 ? 14.636 6.607 -7.659 1.00 77.44 73 HIS A C 1
ATOM 545 O O . HIS A 1 73 ? 14.087 6.298 -8.719 1.00 77.44 73 HIS A O 1
ATOM 551 N N . ARG A 1 74 ? 15.880 7.107 -7.625 1.00 74.12 74 ARG A N 1
ATOM 552 C CA . ARG A 1 74 ? 16.755 7.259 -8.804 1.00 74.12 74 ARG A CA 1
ATOM 553 C C . ARG A 1 74 ? 17.761 6.125 -8.962 1.00 74.12 74 ARG A C 1
ATOM 555 O O . ARG A 1 74 ? 18.429 6.054 -9.989 1.00 74.12 74 ARG A O 1
ATOM 562 N N . VAL A 1 75 ? 17.862 5.247 -7.970 1.00 80.62 75 VAL A N 1
ATOM 563 C CA . VAL A 1 75 ? 18.781 4.114 -7.977 1.00 80.62 75 VAL A CA 1
ATOM 564 C C . VAL A 1 75 ? 18.072 2.938 -8.634 1.00 80.62 75 VAL A C 1
ATOM 566 O O . VAL A 1 75 ? 16.988 2.531 -8.217 1.00 80.62 75 VAL A O 1
ATOM 569 N N . THR A 1 76 ? 18.664 2.390 -9.692 1.00 78.94 76 THR A N 1
ATOM 570 C CA . THR A 1 76 ? 18.137 1.167 -10.302 1.00 78.94 76 THR A CA 1
ATOM 571 C C . THR A 1 76 ? 18.604 -0.016 -9.474 1.00 78.94 76 THR A C 1
ATOM 573 O O . THR A 1 76 ? 19.789 -0.336 -9.463 1.00 78.94 76 THR A O 1
ATOM 576 N N . LEU A 1 77 ? 17.669 -0.645 -8.768 1.00 81.56 77 LEU A N 1
ATOM 577 C CA . LEU A 1 77 ? 17.955 -1.837 -7.984 1.00 81.56 77 LEU A CA 1
ATOM 578 C C . LEU A 1 77 ? 17.925 -3.097 -8.865 1.00 81.56 77 LEU A C 1
ATOM 580 O O . LEU A 1 77 ? 17.181 -3.126 -9.855 1.00 81.56 77 LEU A O 1
ATOM 584 N N . PRO A 1 78 ? 18.728 -4.124 -8.533 1.00 83.06 78 PRO A N 1
ATOM 585 C CA . PRO A 1 78 ? 18.780 -5.365 -9.298 1.00 83.06 78 PRO A CA 1
ATOM 586 C C . PRO A 1 78 ? 17.444 -6.114 -9.321 1.00 83.06 78 PRO A C 1
ATOM 588 O O . PRO A 1 78 ? 16.596 -5.949 -8.449 1.00 83.06 78 PRO A O 1
ATOM 591 N N . THR A 1 79 ? 17.250 -6.986 -10.304 1.00 86.06 79 THR A N 1
ATOM 592 C CA . THR A 1 79 ? 16.000 -7.745 -10.466 1.00 86.06 79 THR A CA 1
ATOM 593 C C . THR A 1 79 ? 15.802 -8.846 -9.429 1.00 86.06 79 THR A C 1
ATOM 595 O O . THR A 1 79 ? 14.657 -9.183 -9.137 1.00 86.06 79 THR A O 1
ATOM 598 N N . PHE A 1 80 ? 16.869 -9.352 -8.803 1.00 81.12 80 PHE A N 1
ATOM 599 C CA . PHE A 1 80 ? 16.759 -10.401 -7.783 1.00 81.12 80 PHE A CA 1
ATOM 600 C C . PHE A 1 80 ? 16.026 -9.937 -6.520 1.00 81.12 80 PHE A C 1
ATOM 602 O O . PHE A 1 80 ? 15.406 -10.760 -5.851 1.00 81.12 80 PHE A O 1
ATOM 609 N N . VAL A 1 81 ? 16.028 -8.629 -6.226 1.00 80.00 81 VAL A N 1
ATOM 610 C CA . VAL A 1 81 ? 15.228 -8.078 -5.128 1.00 80.00 81 VAL A CA 1
ATOM 611 C C . VAL A 1 81 ? 13.774 -7.855 -5.529 1.00 80.00 81 VAL A C 1
ATOM 613 O O . VAL A 1 81 ? 13.044 -7.304 -4.733 1.00 80.00 81 VAL A O 1
ATOM 616 N N . LEU A 1 82 ? 13.303 -8.211 -6.724 1.00 83.69 82 LEU A N 1
ATOM 617 C CA . LEU A 1 82 ? 11.921 -7.927 -7.120 1.00 83.69 82 LEU A CA 1
ATOM 618 C C . LEU A 1 82 ? 10.975 -9.088 -6.806 1.00 83.69 82 LEU A C 1
ATOM 620 O O . LEU A 1 82 ? 11.229 -10.248 -7.135 1.00 83.69 82 LEU A O 1
ATOM 624 N N . GLU A 1 83 ? 9.818 -8.759 -6.239 1.00 84.75 83 GLU A N 1
ATOM 625 C CA . GLU A 1 83 ? 8.663 -9.653 -6.227 1.00 84.75 83 GLU A CA 1
ATOM 626 C C . GLU A 1 83 ? 8.012 -9.729 -7.632 1.00 84.75 83 GLU A C 1
ATOM 628 O O . GLU A 1 83 ? 7.932 -8.711 -8.323 1.00 84.75 83 GLU A O 1
ATOM 633 N N . PRO A 1 84 ? 7.476 -10.888 -8.084 1.00 89.62 84 PRO A N 1
ATOM 634 C CA . PRO A 1 84 ? 6.768 -11.000 -9.365 1.00 89.62 84 PRO A CA 1
ATOM 635 C C . PRO A 1 84 ? 5.341 -10.407 -9.327 1.00 89.62 84 PRO A C 1
ATOM 637 O O . PRO A 1 84 ? 4.400 -11.021 -9.837 1.00 89.62 84 PRO A O 1
ATOM 640 N N . ARG A 1 85 ? 5.172 -9.233 -8.708 1.00 89.25 85 ARG A N 1
ATOM 641 C CA . ARG A 1 85 ? 3.930 -8.450 -8.634 1.00 89.25 85 ARG A CA 1
ATOM 642 C C . ARG A 1 85 ? 4.258 -6.962 -8.714 1.00 89.25 85 ARG A C 1
ATOM 644 O O . ARG A 1 85 ? 5.264 -6.513 -8.174 1.00 89.25 85 ARG A O 1
ATOM 651 N N . SER A 1 86 ? 3.401 -6.188 -9.378 1.00 90.19 86 SER A N 1
ATOM 652 C CA . SER A 1 86 ? 3.513 -4.727 -9.339 1.00 90.19 86 SER A CA 1
ATOM 653 C C . SER A 1 86 ? 3.044 -4.190 -7.983 1.00 90.19 86 SER A C 1
ATOM 655 O O . SER A 1 86 ? 2.268 -4.842 -7.284 1.00 90.19 86 SER A O 1
ATOM 657 N N . MET A 1 87 ? 3.443 -2.962 -7.635 1.00 86.56 87 MET A N 1
ATOM 658 C CA . MET A 1 87 ? 2.922 -2.281 -6.442 1.00 86.56 87 MET A CA 1
ATOM 659 C C . MET A 1 87 ? 1.390 -2.169 -6.471 1.00 86.56 87 MET A C 1
ATOM 661 O O . MET A 1 87 ? 0.744 -2.400 -5.456 1.00 86.56 87 MET A O 1
ATOM 665 N N . LEU A 1 88 ? 0.801 -1.884 -7.639 1.00 89.56 88 LEU A N 1
ATOM 666 C CA . LEU A 1 88 ? -0.656 -1.797 -7.797 1.00 89.56 88 LEU A CA 1
ATOM 667 C C . LEU A 1 88 ? -1.345 -3.119 -7.449 1.00 89.56 88 LEU A C 1
ATOM 669 O O . LEU A 1 88 ? -2.370 -3.110 -6.779 1.00 89.56 88 LEU A O 1
ATOM 673 N N . GLU A 1 89 ? -0.770 -4.251 -7.861 1.00 88.81 89 GLU A N 1
ATOM 674 C CA . GLU A 1 89 ? -1.288 -5.567 -7.489 1.00 88.81 89 GLU A CA 1
ATOM 675 C C . GLU A 1 89 ? -1.056 -5.858 -6.001 1.00 88.81 89 GLU A C 1
ATOM 677 O O . GLU A 1 89 ? -1.968 -6.327 -5.327 1.00 88.81 89 GLU A O 1
ATOM 682 N N . ARG A 1 90 ? 0.117 -5.522 -5.452 1.00 86.75 90 ARG A N 1
ATOM 683 C CA . ARG A 1 90 ? 0.435 -5.748 -4.034 1.00 86.75 90 ARG A CA 1
ATOM 684 C C . ARG A 1 90 ? -0.510 -5.015 -3.087 1.00 86.75 90 ARG A C 1
ATOM 686 O O . ARG A 1 90 ? -0.938 -5.599 -2.101 1.00 86.75 90 ARG A O 1
ATOM 693 N N . ILE A 1 91 ? -0.864 -3.767 -3.392 1.00 86.12 91 ILE A N 1
ATOM 694 C CA . ILE A 1 91 ? -1.781 -2.953 -2.573 1.00 86.12 91 ILE A CA 1
ATOM 695 C C . ILE A 1 91 ? -3.145 -3.627 -2.430 1.00 86.12 91 ILE A C 1
ATOM 697 O O . ILE A 1 91 ? -3.820 -3.474 -1.414 1.00 86.12 91 ILE A O 1
ATOM 701 N N . THR A 1 92 ? -3.550 -4.425 -3.418 1.00 86.38 92 THR A N 1
ATOM 702 C CA . THR A 1 92 ? -4.812 -5.147 -3.311 1.00 86.38 92 THR A CA 1
ATOM 703 C C . THR A 1 92 ? -4.806 -6.151 -2.154 1.00 86.38 92 THR A C 1
ATOM 705 O O . THR A 1 92 ? -5.886 -6.478 -1.670 1.00 86.38 92 THR A O 1
ATOM 708 N N . ASP A 1 93 ? -3.651 -6.602 -1.648 1.00 86.81 93 ASP A N 1
ATOM 709 C CA . ASP A 1 93 ? -3.571 -7.537 -0.517 1.00 86.81 93 ASP A CA 1
ATOM 710 C C . ASP A 1 93 ? -4.247 -6.989 0.755 1.00 86.81 93 ASP A C 1
ATOM 712 O O . ASP A 1 93 ? -4.794 -7.779 1.524 1.00 86.81 93 ASP A O 1
ATOM 716 N N . PHE A 1 94 ? -4.338 -5.662 0.926 1.00 83.69 94 PHE A N 1
ATOM 717 C CA . PHE A 1 94 ? -5.109 -5.037 2.017 1.00 83.69 94 PHE A CA 1
ATOM 718 C C . PHE A 1 94 ? -6.611 -5.351 1.959 1.00 83.69 94 PHE A C 1
ATOM 720 O O . PHE A 1 94 ? -7.309 -5.265 2.961 1.00 83.69 94 PHE A O 1
ATOM 727 N N . MET A 1 95 ? -7.103 -5.769 0.792 1.00 85.00 95 MET A N 1
ATOM 728 C CA . MET A 1 95 ? -8.499 -6.130 0.540 1.00 85.00 95 MET A CA 1
ATOM 729 C C . MET A 1 95 ? -8.712 -7.652 0.522 1.00 85.00 95 MET A C 1
ATOM 731 O O . MET A 1 95 ? -9.629 -8.138 -0.138 1.00 85.00 95 MET A O 1
ATOM 735 N N . SER A 1 96 ? -7.817 -8.430 1.137 1.00 88.50 96 SER A N 1
ATOM 736 C CA . SER A 1 96 ? -7.906 -9.903 1.149 1.00 88.50 96 SER A CA 1
ATOM 737 C C . SER A 1 96 ? -8.869 -10.457 2.195 1.00 88.50 96 SER A C 1
ATOM 739 O O . SER A 1 96 ? -9.206 -11.636 2.128 1.00 88.50 96 SER A O 1
ATOM 741 N N . HIS A 1 97 ? -9.335 -9.598 3.101 1.00 86.75 97 HIS A N 1
ATOM 742 C CA . HIS A 1 97 ? -10.326 -9.903 4.131 1.00 86.75 97 HIS A CA 1
ATOM 743 C C . HIS A 1 97 ? -11.602 -9.079 3.907 1.00 86.75 97 HIS A C 1
ATOM 745 O O . HIS A 1 97 ? -11.936 -8.205 4.714 1.00 86.75 97 HIS A O 1
ATOM 751 N N . PRO A 1 98 ? -12.295 -9.262 2.765 1.00 83.25 98 PRO A N 1
ATOM 752 C CA . PRO A 1 98 ? -13.502 -8.509 2.461 1.00 83.25 98 PRO A CA 1
ATOM 753 C C . PRO A 1 98 ? -14.594 -8.720 3.513 1.00 83.25 98 PRO A C 1
ATOM 755 O O . PRO A 1 98 ? -15.410 -7.841 3.688 1.00 83.25 98 PRO A O 1
ATOM 758 N N . GLU A 1 99 ? -14.616 -9.808 4.271 1.00 81.44 99 GLU A N 1
ATOM 759 C CA . GLU A 1 99 ? -15.544 -10.014 5.385 1.00 81.44 99 GLU A CA 1
ATOM 760 C C . GLU A 1 99 ? -15.405 -8.974 6.511 1.00 81.44 99 GLU A C 1
ATOM 762 O O . GLU A 1 99 ? -16.384 -8.695 7.199 1.00 81.44 99 GLU A O 1
ATOM 767 N N . LEU A 1 100 ? -14.222 -8.367 6.674 1.00 79.44 100 LEU A N 1
ATOM 768 C CA . LEU A 1 100 ? -13.970 -7.351 7.703 1.00 79.44 100 LEU A CA 1
ATOM 769 C C . LEU A 1 100 ? -14.480 -5.959 7.304 1.00 79.44 100 LEU A C 1
ATOM 771 O O . LEU A 1 100 ? -14.778 -5.143 8.171 1.00 79.44 100 LEU A O 1
ATOM 775 N N . ILE A 1 101 ? -14.560 -5.678 6.000 1.00 71.69 101 ILE A N 1
ATOM 776 C CA . ILE A 1 101 ? -14.841 -4.333 5.458 1.00 71.69 101 ILE A CA 1
ATOM 777 C C . ILE A 1 101 ? -16.053 -4.295 4.513 1.00 71.69 101 ILE A C 1
ATOM 779 O O . ILE A 1 101 ? -16.801 -3.325 4.475 1.00 71.69 101 ILE A O 1
ATOM 783 N N . ASN A 1 102 ? -16.304 -5.371 3.785 1.00 59.09 102 ASN A N 1
ATOM 784 C CA . ASN A 1 102 ? -17.183 -5.494 2.626 1.00 59.09 102 ASN A CA 1
ATOM 785 C C . ASN A 1 102 ? -18.163 -6.680 2.780 1.00 59.09 102 ASN A C 1
ATOM 787 O O . ASN A 1 102 ? -18.077 -7.687 2.074 1.00 59.09 102 ASN A O 1
ATOM 791 N N . ASN A 1 103 ? -19.132 -6.553 3.687 1.00 55.09 103 ASN A N 1
ATOM 792 C CA . ASN A 1 103 ? -20.422 -7.231 3.548 1.00 55.09 103 ASN A CA 1
ATOM 793 C C . ASN A 1 103 ? -21.202 -6.508 2.421 1.00 55.09 103 ASN A C 1
ATOM 795 O O . ASN A 1 103 ? -21.138 -5.282 2.350 1.00 55.09 103 ASN A O 1
ATOM 799 N N . PRO A 1 104 ? -21.924 -7.208 1.528 1.00 45.56 104 PRO A N 1
ATOM 800 C CA . PRO A 1 104 ? -22.803 -6.604 0.516 1.00 45.56 104 PRO A CA 1
ATOM 801 C C . PRO A 1 104 ? -23.759 -5.499 1.018 1.00 45.56 104 PRO A C 1
ATOM 803 O O . PRO A 1 104 ? -24.236 -4.707 0.209 1.00 45.56 104 PRO A O 1
ATOM 806 N N . GLU A 1 105 ? -24.018 -5.421 2.327 1.00 54.19 105 GLU A N 1
ATOM 807 C CA . GLU A 1 105 ? -24.808 -4.375 2.999 1.00 54.19 105 GLU A CA 1
ATOM 808 C C . GLU A 1 105 ? -23.977 -3.208 3.583 1.00 54.19 105 GLU A C 1
ATOM 810 O O . GLU A 1 105 ? -24.539 -2.233 4.084 1.00 54.19 105 GLU A O 1
ATOM 815 N N . ASN A 1 106 ? -22.642 -3.274 3.550 1.00 62.12 106 ASN A N 1
ATOM 816 C CA . ASN A 1 106 ? -21.774 -2.407 4.357 1.00 62.12 106 ASN A CA 1
ATOM 817 C C . ASN A 1 106 ? -21.633 -0.974 3.866 1.00 62.12 106 ASN A C 1
ATOM 819 O O . ASN A 1 106 ? -20.996 -0.202 4.578 1.00 62.12 106 ASN A O 1
ATOM 823 N N . ASN A 1 107 ? -22.244 -0.602 2.731 1.00 76.75 107 ASN A N 1
ATOM 824 C CA . ASN A 1 107 ? -22.368 0.801 2.333 1.00 76.75 107 ASN A CA 1
ATOM 825 C C . ASN A 1 107 ? -21.020 1.530 2.488 1.00 76.75 107 ASN A C 1
ATOM 827 O O . ASN A 1 107 ? -20.902 2.446 3.291 1.00 76.75 107 ASN A O 1
ATOM 831 N N . LEU A 1 108 ? -19.964 1.040 1.831 1.00 81.88 108 LEU A N 1
ATOM 832 C CA . LEU A 1 108 ? -18.585 1.458 2.096 1.00 81.88 108 LEU A CA 1
ATOM 833 C C . LEU A 1 108 ? -17.916 1.973 0.823 1.00 81.88 108 LEU A C 1
ATOM 835 O O . LEU A 1 108 ? -18.085 1.413 -0.258 1.00 81.88 108 LEU A O 1
ATOM 839 N N . THR A 1 109 ? -17.101 3.011 0.956 1.00 82.19 109 THR A N 1
ATOM 840 C CA . THR A 1 109 ? -16.177 3.469 -0.082 1.00 82.19 109 THR A CA 1
ATOM 841 C C . THR A 1 109 ? -14.778 3.574 0.505 1.00 82.19 109 THR A C 1
ATOM 843 O O . THR A 1 109 ? -14.603 4.119 1.591 1.00 82.19 109 THR A O 1
ATOM 846 N N . ILE A 1 110 ? -13.782 3.060 -0.218 1.00 87.19 110 ILE A N 1
ATOM 847 C CA . ILE A 1 110 ? -12.369 3.181 0.149 1.00 87.19 110 ILE A CA 1
ATOM 848 C C . ILE A 1 110 ? -11.657 3.934 -0.966 1.00 87.19 110 ILE A C 1
ATOM 850 O O . ILE A 1 110 ? -11.644 3.482 -2.111 1.00 87.19 110 ILE A O 1
ATOM 854 N N . LEU A 1 111 ? -11.068 5.076 -0.630 1.00 86.19 111 LEU A N 1
ATOM 855 C CA . LEU A 1 111 ? -10.292 5.907 -1.545 1.00 86.19 111 LEU A CA 1
ATOM 856 C C . LEU A 1 111 ? -9.022 6.353 -0.841 1.00 86.19 111 LEU A C 1
ATOM 858 O O . LEU A 1 111 ? -9.057 6.685 0.336 1.00 86.19 111 LEU A O 1
ATOM 862 N N . GLY A 1 112 ? -7.906 6.388 -1.549 1.00 86.75 112 GLY A N 1
ATOM 863 C CA . GLY A 1 112 ? -6.660 6.848 -0.963 1.00 86.75 112 GLY A CA 1
ATOM 864 C C . GLY A 1 112 ? -5.509 6.787 -1.936 1.00 86.75 112 GLY A C 1
ATOM 865 O O . GLY A 1 112 ? -5.626 6.235 -3.035 1.00 86.75 112 GLY A O 1
ATOM 866 N N . ASP A 1 113 ? -4.388 7.334 -1.497 1.00 85.75 113 ASP A N 1
ATOM 867 C CA . ASP A 1 113 ? -3.121 7.258 -2.193 1.00 85.75 113 ASP A CA 1
ATOM 868 C C . ASP A 1 113 ? -2.043 6.619 -1.316 1.00 85.75 113 ASP A C 1
ATOM 870 O O . ASP A 1 113 ? -2.112 6.561 -0.090 1.00 85.75 113 ASP A O 1
ATOM 874 N N . LEU A 1 114 ? -1.041 6.067 -1.992 1.00 85.38 114 LEU A N 1
ATOM 875 C CA . LEU A 1 114 ? 0.171 5.576 -1.361 1.00 85.38 114 LEU A CA 1
ATOM 876 C C . LEU A 1 114 ? 1.335 6.268 -2.047 1.00 85.38 114 LEU A C 1
ATOM 878 O O . LEU A 1 114 ? 1.553 6.114 -3.251 1.00 85.38 114 LEU A O 1
ATOM 882 N N . LEU A 1 115 ? 2.085 7.024 -1.256 1.00 87.19 115 LEU A N 1
ATOM 883 C CA . LEU A 1 115 ? 3.196 7.864 -1.680 1.00 87.19 115 LEU A CA 1
ATOM 884 C C . LEU A 1 115 ? 4.508 7.355 -1.052 1.00 87.19 115 LEU A C 1
ATOM 886 O O . LEU A 1 115 ? 5.099 8.033 -0.206 1.00 87.19 115 LEU A O 1
ATOM 890 N N . PRO A 1 116 ? 4.978 6.147 -1.418 1.00 87.81 116 PRO A N 1
ATOM 891 C CA . PRO A 1 116 ? 6.191 5.592 -0.842 1.00 87.81 116 PRO A CA 1
ATOM 892 C C . PRO A 1 116 ? 7.430 6.408 -1.225 1.00 87.81 116 PRO A C 1
ATOM 894 O O . PRO A 1 116 ? 7.664 6.732 -2.390 1.00 87.81 116 PRO A O 1
ATOM 897 N N . LYS A 1 117 ? 8.269 6.700 -0.231 1.00 88.88 117 LYS A N 1
ATOM 898 C CA . LYS A 1 117 ? 9.580 7.333 -0.405 1.00 88.88 117 LYS A CA 1
ATOM 899 C C . LYS A 1 117 ? 10.666 6.411 0.116 1.00 88.88 117 LYS A C 1
ATOM 901 O O . LYS A 1 117 ? 10.821 6.232 1.322 1.00 88.88 117 LYS A O 1
ATOM 906 N N . SER A 1 118 ? 11.425 5.830 -0.804 1.00 89.50 118 SER A N 1
ATOM 907 C CA . SER A 1 118 ? 12.510 4.916 -0.462 1.00 89.50 118 SER A CA 1
ATOM 908 C C . SER A 1 118 ? 13.779 5.682 -0.081 1.00 89.50 118 SER A C 1
ATOM 910 O O . SER A 1 118 ? 14.247 6.524 -0.850 1.00 89.50 118 SER A O 1
ATOM 912 N N . LYS A 1 119 ? 14.359 5.366 1.079 1.00 89.12 119 LYS A N 1
ATOM 913 C CA . LYS A 1 119 ? 15.587 5.967 1.615 1.00 89.12 119 LYS A CA 1
ATOM 914 C C . LYS A 1 119 ? 16.606 4.909 2.005 1.00 89.12 119 LYS A C 1
ATOM 916 O O . LYS A 1 119 ? 16.265 3.905 2.625 1.00 89.12 119 LYS A O 1
ATOM 921 N N . PHE A 1 120 ? 17.868 5.180 1.707 1.00 87.94 120 PHE A N 1
ATOM 922 C CA . PHE A 1 120 ? 18.991 4.408 2.218 1.00 87.94 120 PHE A CA 1
ATOM 923 C C . PHE A 1 120 ? 19.437 4.950 3.583 1.00 87.94 120 PHE A C 1
ATOM 925 O O . PHE A 1 120 ? 19.674 6.146 3.731 1.00 87.94 120 PHE A O 1
ATOM 932 N N . LEU A 1 121 ? 19.561 4.085 4.590 1.00 88.50 121 LEU A N 1
ATOM 933 C CA . LEU A 1 121 ? 19.848 4.458 5.983 1.00 88.50 121 LEU A CA 1
ATOM 934 C C . LEU A 1 121 ? 21.160 3.846 6.516 1.00 88.50 121 LEU A C 1
ATOM 936 O O . LEU A 1 121 ? 21.401 3.882 7.723 1.00 88.50 121 LEU A O 1
ATOM 940 N N . GLY A 1 122 ? 22.020 3.301 5.649 1.00 87.88 122 GLY A N 1
ATOM 941 C CA . GLY A 1 122 ? 23.232 2.569 6.042 1.00 87.88 122 GLY A CA 1
ATOM 942 C C . GLY A 1 122 ? 22.997 1.060 5.988 1.00 87.88 122 GLY A C 1
ATOM 943 O O . GLY A 1 122 ? 22.644 0.532 4.943 1.00 87.88 122 GLY A O 1
ATOM 944 N N . ASN A 1 123 ? 23.102 0.340 7.109 1.00 87.25 123 ASN A N 1
ATOM 945 C CA . ASN A 1 123 ? 22.743 -1.091 7.147 1.00 87.25 123 ASN A CA 1
ATOM 946 C C . ASN A 1 123 ? 21.215 -1.339 7.109 1.00 87.25 123 ASN A C 1
ATOM 948 O O . ASN A 1 123 ? 20.699 -2.336 7.618 1.00 87.25 123 ASN A O 1
ATOM 952 N N . SER A 1 124 ? 20.444 -0.388 6.587 1.00 87.50 124 SER A N 1
ATOM 953 C CA . SER A 1 124 ? 19.004 -0.512 6.401 1.00 87.50 124 SER A CA 1
ATOM 954 C C . SER A 1 124 ? 18.556 0.316 5.203 1.00 87.50 124 SER A C 1
ATOM 956 O O . SER A 1 124 ? 19.159 1.343 4.887 1.00 87.50 124 SER A O 1
ATOM 958 N N . ALA A 1 125 ? 17.463 -0.092 4.576 1.00 89.12 125 ALA A N 1
ATOM 959 C CA . ALA A 1 125 ? 16.682 0.741 3.675 1.00 89.12 125 ALA A CA 1
ATOM 960 C C . ALA A 1 125 ? 15.272 0.887 4.250 1.00 89.12 125 ALA A C 1
ATOM 962 O O . ALA A 1 125 ? 14.771 -0.020 4.907 1.00 89.12 125 ALA A O 1
ATOM 963 N N . ALA A 1 126 ? 14.639 2.029 4.024 1.00 90.56 126 ALA A N 1
ATOM 964 C CA . ALA A 1 126 ? 13.280 2.286 4.472 1.00 90.56 126 ALA A CA 1
ATOM 965 C C . ALA A 1 126 ? 12.411 2.709 3.297 1.00 90.56 126 ALA A C 1
ATOM 967 O O . ALA A 1 126 ? 12.858 3.458 2.431 1.00 90.56 126 ALA A O 1
ATOM 968 N N . THR A 1 127 ? 11.160 2.278 3.302 1.00 91.12 127 THR A N 1
ATOM 969 C CA . THR A 1 127 ? 10.097 2.864 2.498 1.00 91.12 127 THR A CA 1
ATOM 970 C C . THR A 1 127 ? 9.198 3.637 3.443 1.00 91.12 127 THR A C 1
ATOM 972 O O . THR A 1 127 ? 8.449 3.052 4.224 1.00 91.12 127 THR A O 1
ATOM 975 N N . LEU A 1 128 ? 9.313 4.963 3.382 1.00 90.88 128 LEU A N 1
ATOM 976 C CA . LEU A 1 128 ? 8.459 5.865 4.136 1.00 90.88 128 LEU A CA 1
ATOM 977 C C . LEU A 1 128 ? 7.107 5.937 3.428 1.00 90.88 128 LEU A C 1
ATOM 979 O O . LEU A 1 128 ? 7.028 6.452 2.310 1.00 90.88 128 LEU A O 1
ATOM 983 N N . MET A 1 129 ? 6.072 5.384 4.048 1.00 89.38 129 MET A N 1
ATOM 984 C CA . MET A 1 129 ? 4.734 5.280 3.481 1.00 89.38 129 MET A CA 1
ATOM 985 C C . MET A 1 129 ? 3.958 6.557 3.794 1.00 89.38 129 MET A C 1
ATOM 987 O O . MET A 1 129 ? 3.373 6.702 4.861 1.00 89.38 129 MET A O 1
ATOM 991 N N . GLN A 1 130 ? 3.987 7.511 2.866 1.00 88.88 130 GLN A N 1
ATOM 992 C CA . GLN A 1 130 ? 3.142 8.703 2.941 1.00 88.88 130 GLN A CA 1
ATOM 993 C C . GLN A 1 130 ? 1.821 8.467 2.198 1.00 88.88 130 GLN A C 1
ATOM 995 O O . GLN A 1 130 ? 1.692 7.493 1.454 1.00 88.88 130 GLN A O 1
ATOM 1000 N N . GLY A 1 131 ? 0.874 9.384 2.367 1.00 88.06 131 GLY A N 1
ATOM 1001 C CA . GLY A 1 131 ? -0.477 9.264 1.823 1.00 88.06 131 GLY A CA 1
ATOM 1002 C C . GLY A 1 131 ? -1.481 8.836 2.886 1.00 88.06 131 GLY A C 1
ATOM 1003 O O . GLY A 1 131 ? -1.113 8.475 4.009 1.00 88.06 131 GLY A O 1
ATOM 1004 N N . GLU A 1 132 ? -2.753 8.916 2.523 1.00 90.88 132 GLU A N 1
ATOM 1005 C CA . GLU A 1 132 ? -3.869 8.605 3.412 1.00 90.88 132 GLU A CA 1
ATOM 1006 C C . GLU A 1 132 ? -4.895 7.735 2.689 1.00 90.88 132 GLU A C 1
ATOM 1008 O O . GLU A 1 132 ? -5.205 7.928 1.511 1.00 90.88 132 GLU A O 1
ATOM 1013 N N . ILE A 1 133 ? -5.452 6.774 3.422 1.00 90.94 133 ILE A N 1
ATOM 1014 C CA . ILE A 1 133 ? -6.581 5.958 2.989 1.00 90.94 133 ILE A CA 1
ATOM 1015 C C . ILE A 1 133 ? -7.800 6.419 3.769 1.00 90.94 133 ILE A C 1
ATOM 1017 O O . ILE A 1 133 ? -7.818 6.393 4.997 1.00 90.94 133 ILE A O 1
ATOM 1021 N N . LYS A 1 134 ? -8.842 6.811 3.052 1.00 90.44 134 LYS A N 1
ATOM 1022 C CA . LYS A 1 134 ? -10.132 7.170 3.611 1.00 90.44 134 LYS A CA 1
ATOM 1023 C C . LYS A 1 134 ? -11.134 6.049 3.393 1.00 90.44 134 LYS A C 1
ATOM 1025 O O . LYS A 1 134 ? -11.419 5.667 2.257 1.00 90.44 134 LYS A O 1
ATOM 1030 N N . VAL A 1 135 ? -11.687 5.556 4.492 1.00 91.31 135 VAL A N 1
ATOM 1031 C CA . VAL A 1 135 ? -12.784 4.592 4.518 1.00 91.31 135 VAL A CA 1
ATOM 1032 C C . VAL A 1 135 ? -14.048 5.323 4.964 1.00 91.31 135 VAL A C 1
ATOM 1034 O O . VAL A 1 135 ? -14.115 5.812 6.088 1.00 91.31 135 VAL A O 1
ATOM 1037 N N . SER A 1 136 ? -15.037 5.414 4.081 1.00 88.00 136 SER A N 1
ATOM 1038 C CA . SER A 1 136 ? -16.283 6.156 4.299 1.00 88.00 136 SER A CA 1
ATOM 1039 C C . SER A 1 136 ? -17.479 5.212 4.313 1.00 88.00 136 SER A C 1
ATOM 1041 O O . SER A 1 136 ? -17.637 4.406 3.393 1.00 88.00 136 SER A O 1
ATOM 1043 N N . PHE A 1 137 ? -18.360 5.359 5.302 1.00 85.81 137 PHE A N 1
ATOM 1044 C CA . PHE A 1 137 ? -19.657 4.679 5.325 1.00 85.81 137 PHE A CA 1
ATOM 1045 C C . PHE A 1 137 ? -20.712 5.518 4.582 1.00 85.81 137 PHE A C 1
ATOM 1047 O O . PHE A 1 137 ? -21.170 6.551 5.070 1.00 85.81 137 PHE A O 1
ATOM 1054 N N . THR A 1 138 ? -21.123 5.083 3.391 1.00 80.31 138 THR A N 1
ATOM 1055 C CA . THR A 1 138 ? -22.090 5.758 2.511 1.00 80.31 138 THR A CA 1
ATOM 1056 C C . THR A 1 138 ? -23.481 5.888 3.135 1.00 80.31 138 THR A C 1
ATOM 1058 O O . THR A 1 138 ? -24.190 6.845 2.839 1.00 80.31 138 THR A O 1
ATOM 1061 N N . ASN A 1 139 ? -23.855 4.998 4.059 1.00 82.81 139 ASN A N 1
ATOM 1062 C CA . ASN A 1 139 ? -25.100 5.087 4.832 1.00 82.81 139 ASN A CA 1
ATOM 1063 C C . ASN A 1 139 ? -24.973 5.918 6.123 1.00 82.81 139 ASN A C 1
ATOM 1065 O O . ASN A 1 139 ? -25.973 6.145 6.803 1.00 82.81 139 ASN A O 1
ATOM 1069 N N . ARG A 1 140 ? -23.767 6.384 6.475 1.00 86.44 140 ARG A N 1
ATOM 1070 C CA . ARG A 1 140 ? -23.504 7.231 7.647 1.00 86.44 140 ARG A CA 1
ATOM 1071 C C . ARG A 1 140 ? -22.710 8.470 7.225 1.00 86.44 140 ARG A C 1
ATOM 1073 O O . ARG A 1 140 ? -21.527 8.580 7.544 1.00 86.44 140 ARG A O 1
ATOM 1080 N N . PRO A 1 141 ? -23.349 9.446 6.554 1.00 85.31 141 PRO A N 1
ATOM 1081 C CA . PRO A 1 141 ? -22.660 10.604 5.991 1.00 85.31 141 PRO A CA 1
ATOM 1082 C C . PRO A 1 141 ? -21.718 11.294 6.988 1.00 85.31 141 PRO A C 1
ATOM 1084 O O . PRO A 1 141 ? -22.105 11.589 8.123 1.00 85.31 141 PRO A O 1
ATOM 1087 N N . GLY A 1 142 ? -20.473 11.523 6.568 1.00 86.75 142 GLY A N 1
ATOM 1088 C CA . GLY A 1 142 ? -19.417 12.148 7.372 1.00 86.75 142 GLY A CA 1
ATOM 1089 C C . GLY A 1 142 ? -18.689 11.215 8.348 1.00 86.75 142 GLY A C 1
ATOM 1090 O O . GLY A 1 142 ? -17.772 11.665 9.031 1.00 86.75 142 GLY A O 1
ATOM 1091 N N . GLU A 1 143 ? -19.077 9.941 8.455 1.00 92.62 143 GLU A N 1
ATOM 1092 C CA . GLU A 1 143 ? -18.318 8.928 9.200 1.00 92.62 143 GLU A CA 1
ATOM 1093 C C . GLU A 1 143 ? -17.162 8.411 8.335 1.00 92.62 143 GLU A C 1
ATOM 1095 O O . GLU A 1 143 ? -17.226 7.340 7.731 1.00 92.62 143 GLU A O 1
ATOM 1100 N N . ASP A 1 144 ? -16.125 9.244 8.251 1.00 93.00 144 ASP A N 1
ATOM 1101 C CA . ASP A 1 144 ? -14.894 8.978 7.515 1.00 93.00 144 ASP A CA 1
ATOM 1102 C C . ASP A 1 144 ? -13.795 8.532 8.490 1.00 93.00 144 ASP A C 1
ATOM 1104 O O . ASP A 1 144 ? -13.530 9.202 9.492 1.00 93.00 144 ASP A O 1
ATOM 1108 N N . TYR A 1 145 ? -13.139 7.417 8.177 1.00 95.44 145 TYR A N 1
ATOM 1109 C CA . TYR A 1 145 ? -11.945 6.927 8.858 1.00 95.44 145 TYR A CA 1
ATOM 1110 C C . TYR A 1 145 ? -10.726 7.206 7.985 1.00 95.44 145 TYR A C 1
ATOM 1112 O O . TYR A 1 145 ? -10.601 6.659 6.891 1.00 95.44 145 TYR A O 1
ATOM 1120 N N . ILE A 1 146 ? -9.837 8.061 8.476 1.00 95.75 146 ILE A N 1
ATOM 1121 C CA . ILE A 1 146 ? -8.593 8.461 7.820 1.00 95.75 146 ILE A CA 1
ATOM 1122 C C . ILE A 1 146 ? -7.473 7.597 8.395 1.00 95.75 146 ILE A C 1
ATOM 1124 O O . ILE A 1 146 ? -7.265 7.577 9.611 1.00 95.75 146 ILE A O 1
ATOM 1128 N N . ILE A 1 147 ? -6.796 6.855 7.525 1.00 95.75 147 ILE A N 1
ATOM 1129 C CA . ILE A 1 147 ? -5.825 5.822 7.874 1.00 95.75 147 ILE A CA 1
ATOM 1130 C C . ILE A 1 147 ? -4.480 6.154 7.228 1.00 95.75 147 ILE A C 1
ATOM 1132 O O . ILE A 1 147 ? -4.398 6.306 6.009 1.00 95.75 147 ILE A O 1
ATOM 1136 N N . THR A 1 148 ? -3.420 6.214 8.030 1.00 95.44 148 THR A N 1
ATOM 1137 C CA . THR A 1 148 ? -2.034 6.244 7.539 1.00 95.44 148 THR A CA 1
ATOM 1138 C C . THR A 1 148 ? -1.414 4.852 7.599 1.00 95.44 148 THR A C 1
ATOM 1140 O O . THR A 1 148 ? -1.844 3.991 8.368 1.00 95.44 148 THR A O 1
ATOM 1143 N N . MET A 1 149 ? -0.397 4.614 6.774 1.00 92.25 149 MET A N 1
ATOM 1144 C CA . MET A 1 149 ? 0.304 3.332 6.723 1.00 92.25 149 MET A CA 1
ATOM 1145 C C . MET A 1 149 ? 1.585 3.370 7.563 1.00 92.25 149 MET A C 1
ATOM 1147 O O . MET A 1 149 ? 2.259 4.401 7.584 1.00 92.25 149 MET A O 1
ATOM 1151 N N . PRO A 1 150 ? 1.969 2.256 8.214 1.00 93.25 150 PRO A N 1
ATOM 1152 C CA . PRO A 1 150 ? 3.273 2.166 8.856 1.00 93.25 150 PRO A CA 1
ATOM 1153 C C . PRO A 1 150 ? 4.389 2.182 7.808 1.00 93.25 150 PRO A C 1
ATOM 1155 O O . PRO A 1 150 ? 4.191 1.810 6.645 1.00 93.25 150 PRO A O 1
ATOM 1158 N N . ASN A 1 151 ? 5.589 2.570 8.229 1.00 92.19 151 ASN A N 1
ATOM 1159 C CA . ASN A 1 151 ? 6.762 2.520 7.366 1.00 92.19 151 ASN A CA 1
ATOM 1160 C C . ASN A 1 151 ? 7.295 1.088 7.274 1.00 92.19 151 ASN A C 1
ATOM 1162 O O . ASN A 1 151 ? 7.129 0.281 8.188 1.00 92.19 151 ASN A O 1
ATOM 1166 N N . VAL A 1 152 ? 7.970 0.782 6.168 1.00 90.56 152 VAL A N 1
ATOM 1167 C CA . VAL A 1 152 ? 8.572 -0.535 5.931 1.00 90.56 152 VAL A CA 1
ATOM 1168 C C . VAL A 1 152 ? 10.087 -0.410 5.982 1.00 90.56 152 VAL A C 1
ATOM 1170 O O . VAL A 1 152 ? 10.656 0.435 5.292 1.00 90.56 152 VAL A O 1
ATOM 1173 N N . TYR A 1 153 ? 10.754 -1.276 6.736 1.00 88.50 153 TYR A N 1
ATOM 1174 C CA . TYR A 1 153 ? 12.204 -1.285 6.887 1.00 88.50 153 TYR A CA 1
ATOM 1175 C C . TYR A 1 153 ? 12.788 -2.617 6.427 1.00 88.50 153 TYR A C 1
ATOM 1177 O O . TYR A 1 153 ? 12.373 -3.672 6.891 1.00 88.50 153 TYR A O 1
ATOM 1185 N N . ALA A 1 154 ? 13.787 -2.554 5.551 1.00 87.38 154 ALA A N 1
ATOM 1186 C CA . ALA A 1 154 ? 14.687 -3.656 5.244 1.00 87.38 154 ALA A CA 1
ATOM 1187 C C . ALA A 1 154 ? 15.952 -3.485 6.091 1.00 87.38 154 ALA A C 1
ATOM 1189 O O . ALA A 1 154 ? 16.715 -2.536 5.889 1.00 87.38 154 ALA A O 1
ATOM 1190 N N . ARG A 1 155 ? 16.166 -4.367 7.062 1.00 86.38 155 ARG A N 1
ATOM 1191 C CA . ARG A 1 155 ? 17.338 -4.392 7.946 1.00 86.38 155 ARG A CA 1
ATOM 1192 C C . ARG A 1 155 ? 18.369 -5.385 7.432 1.00 86.38 155 ARG A C 1
ATOM 1194 O O . ARG A 1 155 ? 18.021 -6.315 6.716 1.00 86.38 155 ARG A O 1
ATOM 1201 N N . GLY A 1 156 ? 19.631 -5.187 7.810 1.00 83.81 156 GLY A N 1
ATOM 1202 C CA . GLY A 1 156 ? 20.697 -6.146 7.511 1.00 83.81 156 GLY A CA 1
ATOM 1203 C C . GLY A 1 156 ? 21.075 -6.220 6.031 1.00 83.81 156 GLY A C 1
ATOM 1204 O O . GLY A 1 156 ? 21.628 -7.219 5.593 1.00 83.81 156 GLY A O 1
ATOM 1205 N N . ILE A 1 157 ? 20.778 -5.174 5.249 1.00 80.12 157 ILE A N 1
ATOM 1206 C CA . ILE A 1 157 ? 21.004 -5.166 3.793 1.00 80.12 157 ILE A CA 1
ATOM 1207 C C . ILE A 1 157 ? 22.491 -5.207 3.399 1.00 80.12 157 ILE A C 1
ATOM 1209 O O . ILE A 1 157 ? 22.799 -5.513 2.251 1.00 80.12 157 ILE A O 1
ATOM 1213 N N . LEU A 1 158 ? 23.401 -4.875 4.325 1.00 75.25 158 LEU A N 1
ATOM 1214 C CA . LEU A 1 158 ? 24.854 -4.952 4.130 1.00 75.25 158 LEU A CA 1
ATOM 1215 C C . LEU A 1 158 ? 25.504 -6.031 4.989 1.00 75.25 158 LEU A C 1
ATOM 1217 O O . LEU A 1 158 ? 26.385 -6.749 4.523 1.00 75.25 158 LEU A O 1
ATOM 1221 N N . PHE A 1 159 ? 25.094 -6.111 6.254 1.00 77.19 159 PHE A N 1
ATOM 1222 C CA . PHE A 1 159 ? 25.688 -6.995 7.247 1.00 77.19 159 PHE A CA 1
ATOM 1223 C C . PHE A 1 159 ? 24.596 -7.660 8.084 1.00 77.19 159 PHE A C 1
ATOM 1225 O O . PHE A 1 159 ? 23.730 -6.968 8.629 1.00 77.19 159 PHE A O 1
ATOM 1232 N N . GLY A 1 160 ? 24.699 -8.982 8.233 1.00 77.62 160 GLY A N 1
ATOM 1233 C CA . GLY A 1 160 ? 23.740 -9.818 8.956 1.00 77.62 160 GLY A CA 1
ATOM 1234 C C . GLY A 1 160 ? 22.690 -10.453 8.044 1.00 77.62 160 GLY A C 1
ATOM 1235 O O . GLY A 1 160 ? 22.821 -10.451 6.821 1.00 77.62 160 GLY A O 1
ATOM 1236 N N . THR A 1 161 ? 21.660 -11.027 8.658 1.00 78.06 161 THR A N 1
ATOM 1237 C CA . THR A 1 161 ? 20.512 -11.598 7.945 1.00 78.06 161 THR A CA 1
ATOM 1238 C C . THR A 1 161 ? 19.550 -10.485 7.551 1.00 78.06 161 THR A C 1
ATOM 1240 O O . THR A 1 161 ? 19.186 -9.653 8.386 1.00 78.06 161 THR A O 1
ATOM 1243 N N . MET A 1 162 ? 19.133 -10.472 6.284 1.00 78.81 162 MET A N 1
ATOM 1244 C CA . MET A 1 162 ? 18.171 -9.489 5.805 1.00 78.81 162 MET A CA 1
ATOM 1245 C C . MET A 1 162 ? 16.792 -9.779 6.403 1.00 78.81 162 MET A C 1
ATOM 1247 O O . MET A 1 162 ? 16.312 -10.910 6.321 1.00 78.81 162 MET A O 1
ATOM 1251 N N . LEU A 1 163 ? 16.175 -8.756 6.996 1.00 81.62 163 LEU A N 1
ATOM 1252 C CA . LEU A 1 163 ? 14.892 -8.847 7.693 1.00 81.62 163 LEU A CA 1
ATOM 1253 C C . LEU A 1 163 ? 13.987 -7.684 7.293 1.00 81.62 163 LEU A C 1
ATOM 1255 O O . LEU A 1 163 ? 14.420 -6.529 7.324 1.00 81.62 163 LEU A O 1
ATOM 1259 N N . MET A 1 164 ? 12.731 -7.980 6.972 1.00 83.94 164 MET A N 1
ATOM 1260 C CA . MET A 1 164 ? 11.712 -6.951 6.770 1.00 83.94 164 MET A CA 1
ATOM 1261 C C . MET A 1 164 ? 10.906 -6.727 8.042 1.00 83.94 164 MET A C 1
ATOM 1263 O O . MET A 1 164 ? 10.450 -7.677 8.663 1.00 83.94 164 MET A O 1
ATOM 1267 N N . GLU A 1 165 ? 10.672 -5.469 8.401 1.00 86.25 165 GLU A N 1
ATOM 1268 C CA . GLU A 1 165 ? 9.801 -5.118 9.521 1.00 86.25 165 GLU A CA 1
ATOM 1269 C C . GLU A 1 165 ? 8.920 -3.910 9.187 1.00 86.25 165 GLU A C 1
ATOM 1271 O O . GLU A 1 165 ? 9.322 -2.996 8.459 1.00 86.25 165 GLU A O 1
ATOM 1276 N N . LEU A 1 166 ? 7.706 -3.906 9.736 1.00 90.81 166 LEU A N 1
ATOM 1277 C CA . LEU A 1 166 ? 6.892 -2.699 9.832 1.00 90.81 166 LEU A CA 1
ATOM 1278 C C . LEU A 1 166 ? 7.339 -1.906 11.059 1.00 90.81 166 LEU A C 1
ATOM 1280 O O . LEU A 1 166 ? 7.621 -2.490 12.107 1.00 90.81 166 LEU A O 1
ATOM 1284 N N . GLY A 1 167 ? 7.389 -0.585 10.934 1.00 90.81 167 GLY A N 1
ATOM 1285 C CA . GLY A 1 167 ? 7.814 0.300 12.011 1.00 90.81 167 GLY A CA 1
ATOM 1286 C C . GLY A 1 167 ? 7.047 1.615 12.045 1.00 90.81 167 GLY A C 1
ATOM 1287 O O . GLY A 1 167 ? 6.244 1.923 11.160 1.00 90.81 167 GLY A O 1
ATOM 1288 N N . ASP A 1 168 ? 7.356 2.396 13.076 1.00 93.25 168 ASP A N 1
ATOM 1289 C CA . ASP A 1 168 ? 6.722 3.674 13.405 1.00 93.25 168 ASP A CA 1
ATOM 1290 C C . ASP A 1 168 ? 5.230 3.530 13.740 1.00 93.25 168 ASP A C 1
ATOM 1292 O O . ASP A 1 168 ? 4.801 2.515 14.289 1.00 93.25 168 ASP A O 1
ATOM 1296 N N . VAL A 1 169 ? 4.443 4.577 13.495 1.00 95.31 169 VAL A N 1
ATOM 1297 C CA . VAL A 1 169 ? 3.040 4.665 13.902 1.00 95.31 169 VAL A CA 1
ATOM 1298 C C . VAL A 1 169 ? 2.146 4.703 12.671 1.00 95.31 169 VAL A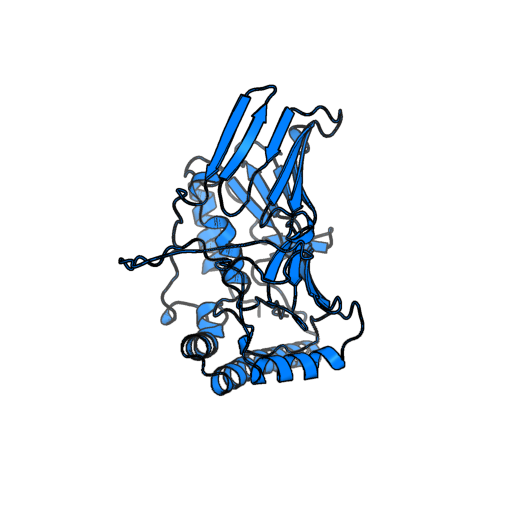 C 1
ATOM 1300 O O . VAL A 1 169 ? 2.343 5.536 11.788 1.00 95.31 169 VAL A O 1
ATOM 1303 N N . ALA A 1 170 ? 1.128 3.846 12.658 1.00 96.81 170 ALA A N 1
ATOM 1304 C CA . ALA A 1 170 ? -0.053 4.029 11.823 1.00 96.81 170 ALA A CA 1
ATOM 1305 C C . ALA A 1 170 ? -1.156 4.695 12.652 1.00 96.81 170 ALA A C 1
ATOM 1307 O O . ALA A 1 170 ? -1.365 4.347 13.818 1.00 96.81 170 ALA A O 1
ATOM 1308 N N . THR A 1 171 ? -1.885 5.628 12.055 1.00 97.69 171 THR A N 1
ATOM 1309 C CA . THR A 1 171 ? -2.988 6.334 12.706 1.00 97.69 171 THR A CA 1
ATOM 1310 C C . THR A 1 171 ? -4.291 5.983 12.009 1.00 97.69 171 THR A C 1
ATOM 1312 O O . THR A 1 171 ? -4.364 6.017 10.788 1.00 97.69 171 THR A O 1
ATOM 1315 N N . ILE A 1 172 ? -5.324 5.676 12.791 1.00 97.75 172 ILE A N 1
ATOM 1316 C CA . ILE A 1 172 ? -6.710 5.543 12.345 1.00 97.75 172 ILE A CA 1
ATOM 1317 C C . ILE A 1 172 ? -7.518 6.607 13.079 1.00 97.75 172 ILE A C 1
ATOM 1319 O O . ILE A 1 172 ? -7.581 6.592 14.308 1.00 97.75 172 ILE A O 1
ATOM 1323 N N . ARG A 1 173 ? -8.137 7.533 12.348 1.00 98.19 173 ARG A N 1
ATOM 1324 C CA . ARG A 1 173 ? -8.835 8.686 12.927 1.00 98.19 173 ARG A CA 1
ATOM 1325 C C . ARG A 1 173 ? -10.221 8.861 12.320 1.00 98.19 173 ARG A C 1
ATOM 1327 O O . ARG A 1 173 ? -10.352 8.901 11.104 1.00 98.19 173 ARG A O 1
ATOM 1334 N N . CYS A 1 174 ? -11.236 9.032 13.162 1.00 97.94 174 CYS A N 1
ATOM 1335 C CA . CYS A 1 174 ? -12.590 9.396 12.756 1.00 97.94 174 CYS A CA 1
ATOM 1336 C C . CYS A 1 174 ? -13.026 10.682 13.476 1.00 97.94 174 CYS A C 1
ATOM 1338 O O . CYS A 1 174 ? -13.476 10.614 14.623 1.00 97.94 174 CYS A O 1
ATOM 1340 N N . PRO A 1 175 ? -12.926 11.857 12.822 1.00 97.38 175 PRO A N 1
ATOM 1341 C CA . PRO A 1 175 ? -13.255 13.137 13.451 1.00 97.38 175 PRO A CA 1
ATOM 1342 C C . PRO A 1 175 ? -14.712 13.240 13.920 1.00 97.38 175 PRO A C 1
ATOM 1344 O O . PRO A 1 175 ? -14.977 13.782 14.986 1.00 97.38 175 PRO A O 1
ATOM 1347 N N . LYS A 1 176 ? -15.666 12.692 13.154 1.00 96.94 176 LYS A N 1
ATOM 1348 C CA . LYS A 1 176 ? -17.102 12.755 13.482 1.00 96.94 176 LYS A CA 1
ATOM 1349 C C . LYS A 1 176 ? -17.441 12.065 14.804 1.00 96.94 176 LYS A C 1
ATOM 1351 O O . LYS A 1 176 ? -18.327 12.526 15.516 1.00 96.94 176 LYS A O 1
ATOM 1356 N N . LEU A 1 177 ? -16.765 10.957 15.102 1.00 97.00 177 LEU A N 1
ATOM 1357 C CA . LEU A 1 177 ? -16.959 10.196 16.338 1.00 97.00 177 LEU A CA 1
ATOM 1358 C C . LEU A 1 177 ? -15.979 10.610 17.441 1.00 97.00 177 LEU A C 1
ATOM 1360 O O . LEU A 1 177 ? -16.001 10.014 18.515 1.00 97.00 177 LEU A O 1
ATOM 1364 N N . ASP A 1 178 ? -15.123 11.602 17.173 1.00 98.06 178 ASP A N 1
ATOM 1365 C CA . ASP A 1 178 ? -14.022 11.997 18.048 1.00 98.06 178 ASP A CA 1
ATOM 1366 C C . ASP A 1 178 ? -13.138 10.797 18.430 1.00 98.06 178 ASP A C 1
ATOM 1368 O O . ASP A 1 178 ? -12.783 10.634 19.588 1.00 98.06 178 ASP A O 1
ATOM 1372 N N . LEU A 1 179 ? -12.824 9.905 17.482 1.00 98.56 179 LEU A N 1
ATOM 1373 C CA . LEU A 1 179 ? -12.034 8.696 17.743 1.00 98.56 179 LEU A CA 1
ATOM 1374 C C . LEU A 1 179 ? -10.664 8.760 17.073 1.00 98.56 179 LEU A C 1
ATOM 1376 O O . LEU A 1 179 ? -10.551 9.079 15.889 1.00 98.56 179 LEU A O 1
ATOM 1380 N N . VAL A 1 180 ? -9.630 8.346 17.804 1.00 98.62 180 VAL A N 1
ATOM 1381 C CA . VAL A 1 180 ? -8.279 8.161 17.268 1.00 98.62 180 VAL A CA 1
ATOM 1382 C C . VAL A 1 180 ? -7.628 6.899 17.826 1.00 98.62 180 VAL A C 1
ATOM 1384 O O . VAL A 1 180 ? -7.744 6.578 19.011 1.00 98.62 180 VAL A O 1
ATOM 1387 N N . CYS A 1 181 ? -6.911 6.181 16.970 1.00 98.38 181 CYS A N 1
ATOM 1388 C CA . CYS A 1 181 ? -6.024 5.094 17.342 1.00 98.38 181 CYS A CA 1
ATOM 1389 C C . CYS A 1 181 ? -4.650 5.316 16.717 1.00 98.38 181 CYS A C 1
ATOM 1391 O O . CYS A 1 181 ? -4.520 5.329 15.498 1.00 98.38 181 CYS A O 1
ATOM 1393 N N . ASN A 1 182 ? -3.632 5.471 17.562 1.00 97.56 182 ASN A N 1
ATOM 1394 C CA . ASN A 1 182 ? -2.233 5.443 17.145 1.00 97.56 182 ASN A CA 1
ATOM 1395 C C . ASN A 1 182 ? -1.682 4.055 17.465 1.00 97.56 182 ASN A C 1
ATOM 1397 O O . ASN A 1 182 ? -1.631 3.672 18.638 1.00 97.56 182 ASN A O 1
ATOM 1401 N N . LEU A 1 183 ? -1.325 3.309 16.425 1.00 96.75 183 LEU A N 1
ATOM 1402 C CA . LEU A 1 183 ? -0.817 1.949 16.502 1.00 96.75 183 LEU A CA 1
ATOM 1403 C C . LEU A 1 183 ? 0.685 1.960 16.206 1.00 96.75 183 LEU A C 1
ATOM 1405 O O . LEU A 1 183 ? 1.103 2.182 15.074 1.00 96.75 183 LEU A O 1
ATOM 1409 N N . GLU A 1 184 ? 1.487 1.746 17.242 1.00 95.88 184 GLU A N 1
ATOM 1410 C CA . GLU A 1 184 ? 2.939 1.617 17.170 1.00 95.88 184 GLU A CA 1
ATOM 1411 C C . GLU A 1 184 ? 3.312 0.209 16.696 1.00 95.88 184 GLU A C 1
ATOM 1413 O O . GLU A 1 184 ? 2.917 -0.786 17.312 1.00 95.88 184 GLU A O 1
ATOM 1418 N N . PHE A 1 185 ? 4.098 0.131 15.624 1.00 93.81 185 PHE A N 1
ATOM 1419 C CA . PHE A 1 185 ? 4.663 -1.102 15.095 1.00 93.81 185 PHE A CA 1
ATOM 1420 C C . PHE A 1 185 ? 6.056 -1.320 15.676 1.00 93.81 185 PHE A C 1
ATOM 1422 O O . PHE A 1 185 ? 6.970 -0.507 15.519 1.00 93.81 185 PHE A O 1
ATOM 1429 N N . LYS A 1 186 ? 6.202 -2.444 16.372 1.00 86.25 186 LYS A N 1
ATOM 1430 C CA . LYS A 1 186 ? 7.402 -2.839 17.094 1.00 86.25 186 LYS A CA 1
ATOM 1431 C C . LYS A 1 186 ? 8.179 -3.876 16.291 1.00 86.25 186 LYS A C 1
ATOM 1433 O O . LYS A 1 186 ? 7.661 -4.941 15.957 1.00 86.25 186 LYS A O 1
ATOM 1438 N N . GLY A 1 187 ? 9.428 -3.527 15.998 1.00 74.50 187 GLY A N 1
ATOM 1439 C CA . GLY A 1 187 ? 10.383 -4.363 15.277 1.00 74.50 187 GLY A CA 1
ATOM 1440 C C . GLY A 1 187 ? 11.348 -5.118 16.191 1.00 74.50 187 GLY A C 1
ATOM 1441 O O . GLY A 1 187 ? 11.237 -5.087 17.423 1.00 74.50 187 GLY A O 1
ATOM 1442 N N . PHE A 1 188 ? 12.350 -5.749 15.578 1.00 65.06 188 PHE A N 1
ATOM 1443 C CA . PHE A 1 188 ? 13.322 -6.634 16.235 1.00 65.06 188 PHE A CA 1
ATOM 1444 C C . PHE A 1 188 ? 13.997 -6.005 17.467 1.00 65.06 188 PHE A C 1
ATOM 1446 O O . PHE A 1 188 ? 14.094 -6.638 18.517 1.00 65.06 188 PHE A O 1
ATOM 1453 N N . PHE A 1 189 ? 14.386 -4.729 17.386 1.00 62.78 189 PHE A N 1
ATOM 1454 C CA . PHE A 1 189 ? 15.092 -4.025 18.468 1.00 62.78 189 PHE A CA 1
ATOM 1455 C C . PHE A 1 189 ? 14.275 -3.854 19.758 1.00 62.78 189 PHE A C 1
ATOM 1457 O O . PHE A 1 189 ? 14.839 -3.557 20.806 1.00 62.78 189 PHE A O 1
ATOM 1464 N N . SER A 1 190 ? 12.956 -4.046 19.697 1.00 63.34 190 SER A N 1
ATOM 1465 C CA . SER A 1 190 ? 12.071 -3.992 20.865 1.00 63.34 190 SER A CA 1
ATOM 1466 C C . SER A 1 190 ? 11.933 -5.333 21.602 1.00 63.34 190 SER A C 1
ATOM 1468 O O . SER A 1 190 ? 11.234 -5.402 22.612 1.00 63.34 190 SER A O 1
ATOM 1470 N N . GLY A 1 191 ? 12.536 -6.411 21.081 1.00 66.75 191 GLY A N 1
ATOM 1471 C CA . GLY A 1 191 ? 12.371 -7.775 21.593 1.00 66.75 191 GLY A CA 1
ATOM 1472 C C . GLY A 1 191 ? 11.042 -8.443 21.212 1.00 66.75 191 GLY A C 1
ATOM 1473 O O . GLY A 1 191 ? 10.807 -9.588 21.591 1.00 66.75 191 GLY A O 1
ATOM 1474 N N . SER A 1 192 ? 10.174 -7.765 20.451 1.00 70.38 192 SER A N 1
ATOM 1475 C CA . SER A 1 192 ? 8.921 -8.318 19.930 1.00 70.38 192 SER A CA 1
ATOM 1476 C C . SER A 1 192 ? 8.905 -8.246 18.410 1.00 70.38 192 SER A C 1
ATOM 1478 O O . SER A 1 192 ? 8.706 -7.178 17.838 1.00 70.38 192 SER A O 1
ATOM 1480 N N . TYR A 1 193 ? 9.055 -9.394 17.754 1.00 82.19 193 TYR A N 1
ATOM 1481 C CA . TYR A 1 193 ? 8.899 -9.477 16.307 1.00 82.19 193 TYR A CA 1
ATOM 1482 C C . TYR A 1 193 ? 7.436 -9.258 15.900 1.00 82.19 193 TYR A C 1
ATOM 1484 O O . TYR A 1 193 ? 6.534 -9.835 16.517 1.00 82.19 193 TYR A O 1
ATOM 1492 N N . ASN A 1 194 ? 7.216 -8.418 14.884 1.00 88.19 194 ASN A N 1
ATOM 1493 C CA . ASN A 1 194 ? 5.899 -8.049 14.360 1.00 88.19 194 ASN A CA 1
ATOM 1494 C C . ASN A 1 194 ? 4.909 -7.533 15.420 1.00 88.19 194 ASN A C 1
ATOM 1496 O O . ASN A 1 194 ? 3.694 -7.676 15.269 1.00 88.19 194 ASN A O 1
ATOM 1500 N N . GLY A 1 195 ? 5.417 -6.952 16.510 1.00 93.31 195 GLY A N 1
ATOM 1501 C CA . GLY A 1 195 ? 4.590 -6.490 17.617 1.00 93.31 195 GLY A CA 1
ATOM 1502 C C . GLY A 1 195 ? 3.784 -5.250 17.248 1.00 93.31 195 GLY A C 1
ATOM 1503 O O . GLY A 1 195 ? 4.237 -4.415 16.469 1.00 93.31 195 GLY A O 1
ATOM 1504 N N . ILE A 1 196 ? 2.609 -5.100 17.850 1.00 95.75 196 ILE A N 1
ATOM 1505 C CA . ILE A 1 196 ? 1.831 -3.862 17.787 1.00 95.75 196 ILE A CA 1
ATOM 1506 C C . ILE A 1 196 ? 1.375 -3.437 19.178 1.00 95.75 196 ILE A C 1
ATOM 1508 O O . ILE A 1 196 ? 1.088 -4.271 20.043 1.00 95.75 196 ILE A O 1
ATOM 1512 N N . LEU A 1 197 ? 1.299 -2.128 19.392 1.00 96.50 197 LEU A N 1
ATOM 1513 C CA . LEU A 1 197 ? 0.751 -1.538 20.606 1.00 96.50 197 LEU A CA 1
ATOM 1514 C C . LEU A 1 197 ? -0.014 -0.268 20.253 1.00 96.50 197 LEU A C 1
ATOM 1516 O O . LEU A 1 197 ? 0.506 0.610 19.577 1.00 96.50 197 LEU A O 1
ATOM 1520 N N . GLY A 1 198 ? -1.244 -0.141 20.729 1.00 97.19 198 GLY A N 1
ATOM 1521 C CA . GLY A 1 198 ? -2.046 1.042 20.453 1.00 97.19 198 GLY A CA 1
ATOM 1522 C C . GLY A 1 198 ? -3.141 1.250 21.475 1.00 97.19 198 GLY A C 1
ATOM 1523 O O . GLY A 1 198 ? -3.408 0.402 22.327 1.00 97.19 198 GLY A O 1
ATOM 1524 N N . LYS A 1 199 ? -3.782 2.410 21.400 1.00 97.88 199 LYS A N 1
ATOM 1525 C CA . LYS A 1 199 ? -4.946 2.741 22.224 1.00 97.88 199 LYS A CA 1
ATOM 1526 C C . LYS A 1 199 ? -5.985 3.424 21.357 1.00 97.88 199 LYS A C 1
ATOM 1528 O O . LYS A 1 199 ? -5.629 4.330 20.609 1.00 97.88 199 LYS A O 1
ATOM 1533 N N . ILE A 1 200 ? -7.237 2.997 21.470 1.00 98.44 200 ILE A N 1
ATOM 1534 C CA . ILE A 1 200 ? -8.386 3.706 20.902 1.00 98.44 200 ILE A CA 1
ATOM 1535 C C . ILE A 1 200 ? -8.825 4.722 21.948 1.00 98.44 200 ILE A C 1
ATOM 1537 O O . ILE A 1 200 ? -9.072 4.351 23.101 1.00 98.44 200 ILE A O 1
ATOM 1541 N N . LYS A 1 201 ? -8.888 5.994 21.564 1.00 98.38 201 LYS A N 1
ATOM 1542 C CA . LYS A 1 201 ? -9.168 7.101 22.474 1.00 98.38 201 LYS A CA 1
ATOM 1543 C C . LYS A 1 201 ? -10.179 8.070 21.889 1.00 98.38 201 LYS A C 1
ATOM 1545 O O . LYS A 1 201 ? -10.280 8.170 20.665 1.00 98.38 201 LYS A O 1
ATOM 1550 N N . HIS A 1 202 ? -10.826 8.823 22.770 1.00 98.50 202 HIS A N 1
ATOM 1551 C CA . HIS A 1 202 ? -11.401 10.097 22.373 1.00 98.50 202 HIS A CA 1
ATOM 1552 C C . HIS A 1 202 ? -10.280 11.085 22.035 1.00 98.50 202 HIS A C 1
ATOM 1554 O O . HIS A 1 202 ? -9.356 11.258 22.835 1.00 98.50 202 HIS A O 1
ATOM 1560 N N . GLU A 1 203 ? -10.307 11.683 20.843 1.00 97.56 203 GLU A N 1
ATOM 1561 C CA . GLU A 1 203 ? -9.235 12.584 20.399 1.00 97.56 203 GLU A CA 1
ATOM 1562 C C . GLU A 1 203 ? -9.233 13.878 21.220 1.00 97.56 203 GLU A C 1
ATOM 1564 O O . GLU A 1 203 ? -8.174 14.309 21.679 1.00 97.56 203 GLU A O 1
ATOM 1569 N N . SER A 1 204 ? -10.412 14.445 21.476 1.00 97.75 204 SER A N 1
ATOM 1570 C CA . SER A 1 204 ? -10.569 15.702 22.208 1.00 97.75 204 SER A CA 1
ATOM 1571 C C . SER A 1 204 ? -10.193 15.612 23.692 1.00 97.75 204 SER A C 1
ATOM 1573 O O . SER A 1 204 ? -9.595 16.543 24.232 1.00 97.75 204 SER A O 1
ATOM 1575 N N . THR A 1 205 ? -10.520 14.502 24.362 1.00 97.94 205 THR A N 1
ATOM 1576 C CA . THR A 1 205 ? -10.311 14.337 25.813 1.00 97.94 205 THR A CA 1
ATOM 1577 C C . THR A 1 205 ? -9.076 13.508 26.159 1.00 97.94 205 THR A C 1
ATOM 1579 O O . THR A 1 205 ? -8.598 13.548 27.292 1.00 97.94 205 THR A O 1
ATOM 1582 N N . GLY A 1 206 ? -8.564 12.717 25.211 1.00 97.12 206 GLY A N 1
ATOM 1583 C CA . GLY A 1 206 ? -7.521 11.722 25.457 1.00 97.12 206 GLY A CA 1
ATOM 1584 C C . GLY A 1 206 ? -7.992 10.502 26.258 1.00 97.12 206 GLY A C 1
ATOM 1585 O O . GLY A 1 206 ? -7.159 9.650 26.593 1.00 97.12 206 GLY A O 1
ATOM 1586 N N . GLU A 1 207 ? -9.293 10.392 26.559 1.00 97.75 207 GLU A N 1
ATOM 1587 C CA . GLU A 1 207 ? -9.872 9.268 27.297 1.00 97.75 207 GLU A CA 1
ATOM 1588 C C . GLU A 1 207 ? -9.608 7.958 26.555 1.00 97.75 207 GLU A C 1
ATOM 1590 O O . GLU A 1 207 ? -9.966 7.795 25.390 1.00 97.75 207 GLU A O 1
ATOM 1595 N N . CYS A 1 208 ? -8.974 7.005 27.235 1.00 97.75 208 CYS A N 1
ATOM 1596 C CA . CYS A 1 208 ? -8.676 5.701 26.663 1.00 97.75 208 CYS A CA 1
ATOM 1597 C C . CYS A 1 208 ? -9.884 4.771 26.767 1.00 97.75 208 CYS A C 1
ATOM 1599 O O . CYS A 1 208 ? -10.263 4.365 27.863 1.00 97.75 208 CYS A O 1
ATOM 1601 N N . LEU A 1 209 ? -10.415 4.363 25.617 1.00 97.94 209 LEU A N 1
ATOM 1602 C CA . LEU A 1 209 ? -11.557 3.457 25.522 1.00 97.94 209 LEU A CA 1
ATOM 1603 C C . LEU A 1 209 ? -11.113 1.991 25.479 1.00 97.94 209 LEU A C 1
ATOM 1605 O O . LEU A 1 209 ? -11.712 1.142 26.142 1.00 97.94 209 LEU A O 1
ATOM 1609 N N . TYR A 1 210 ? -10.057 1.703 24.710 1.00 98.38 210 TYR A N 1
ATOM 1610 C CA . TYR A 1 210 ? -9.523 0.353 24.518 1.00 98.38 210 TYR A CA 1
ATOM 1611 C C . TYR A 1 210 ? -8.007 0.361 24.323 1.00 98.38 210 TYR A C 1
ATOM 1613 O O . TYR A 1 210 ? -7.440 1.319 23.795 1.00 98.38 210 TYR A O 1
ATOM 1621 N N . GLU A 1 211 ? -7.360 -0.745 24.682 1.00 98.31 211 GLU A N 1
ATOM 1622 C CA . GLU A 1 211 ? -5.951 -1.013 24.385 1.00 98.31 211 GLU A CA 1
ATOM 1623 C C . GLU A 1 211 ? -5.845 -2.116 23.325 1.00 98.31 211 GLU A C 1
ATOM 1625 O O . GLU A 1 211 ? -6.525 -3.138 23.425 1.00 98.31 211 GLU A O 1
ATOM 1630 N N . ILE A 1 212 ? -4.989 -1.909 22.326 1.00 98.31 212 ILE A N 1
ATOM 1631 C CA . ILE A 1 212 ? -4.662 -2.865 21.264 1.00 98.31 212 ILE A CA 1
ATOM 1632 C C . ILE A 1 212 ? -3.246 -3.381 21.502 1.00 98.31 212 ILE A C 1
ATOM 1634 O O . ILE A 1 212 ? -2.335 -2.603 21.790 1.00 98.31 212 ILE A O 1
ATOM 1638 N N . SER A 1 213 ? -3.051 -4.692 21.399 1.00 97.19 213 SER A N 1
ATOM 1639 C CA . SER A 1 213 ? -1.743 -5.333 21.578 1.00 97.19 213 SER A CA 1
ATOM 1640 C C . SER A 1 213 ? -1.653 -6.633 20.782 1.00 97.19 213 SER A C 1
ATOM 1642 O O . SER A 1 213 ? -2.669 -7.118 20.297 1.00 97.19 213 SER A O 1
ATOM 1644 N N . GLY A 1 214 ? -0.466 -7.229 20.691 1.00 95.56 214 GLY A N 1
ATOM 1645 C CA . GLY A 1 214 ? -0.264 -8.533 20.054 1.00 95.56 214 GLY A CA 1
ATOM 1646 C C . GLY A 1 214 ? 0.730 -8.443 18.907 1.00 95.56 214 GLY A C 1
ATOM 1647 O O . GLY A 1 214 ? 1.634 -7.604 18.945 1.00 95.56 214 GLY A O 1
ATOM 1648 N N . LYS A 1 215 ? 0.568 -9.304 17.902 1.00 93.88 215 LYS A N 1
ATOM 1649 C CA . LYS A 1 215 ? 1.400 -9.313 16.697 1.00 93.88 215 LYS A CA 1
ATOM 1650 C C . LYS A 1 215 ? 0.523 -9.248 15.456 1.00 93.88 215 LYS A C 1
ATOM 1652 O O . LYS A 1 215 ? -0.435 -10.002 15.341 1.00 93.88 215 LYS A O 1
ATOM 1657 N N . TRP A 1 216 ? 0.870 -8.385 14.504 1.00 92.19 216 TRP A N 1
ATOM 1658 C CA . TRP A 1 216 ? 0.065 -8.199 13.287 1.00 92.19 216 TRP A CA 1
ATOM 1659 C C . TRP A 1 216 ? 0.082 -9.417 12.345 1.00 92.19 216 TRP A C 1
ATOM 1661 O O . TRP A 1 216 ? -0.778 -9.533 11.478 1.00 92.19 216 TRP A O 1
ATOM 1671 N N . SER A 1 217 ? 1.047 -10.321 12.523 1.00 89.50 217 SER A N 1
ATOM 1672 C CA . SER A 1 217 ? 1.194 -11.588 11.788 1.00 89.50 217 SER A CA 1
ATOM 1673 C C . SER A 1 217 ? 0.658 -12.809 12.546 1.00 89.50 217 SER A C 1
ATOM 1675 O O . SER A 1 217 ? 0.721 -13.918 12.027 1.00 89.50 217 SER A O 1
ATOM 1677 N N . ASP A 1 218 ? 0.134 -12.625 13.760 1.00 92.69 218 ASP A N 1
ATOM 1678 C CA . ASP A 1 218 ? -0.392 -13.699 14.608 1.00 92.69 218 ASP A CA 1
ATOM 1679 C C . ASP A 1 218 ? -1.727 -13.233 15.219 1.00 92.69 218 ASP A C 1
ATOM 1681 O O . ASP A 1 218 ? -2.615 -12.778 14.493 1.00 92.69 218 ASP A O 1
ATOM 1685 N N . GLU A 1 219 ? -1.869 -13.286 16.541 1.00 95.88 219 GLU A N 1
ATOM 1686 C CA . GLU A 1 219 ? -3.034 -12.770 17.249 1.00 95.88 219 GLU A CA 1
ATOM 1687 C C . GLU A 1 219 ? -2.882 -11.287 17.623 1.00 95.88 219 GLU A C 1
ATOM 1689 O O . GLU A 1 219 ? -1.893 -10.845 18.228 1.00 95.88 219 GLU A O 1
ATOM 1694 N N . ILE A 1 220 ? -3.934 -10.528 17.334 1.00 97.00 220 ILE A N 1
ATOM 1695 C CA . ILE A 1 220 ? -4.178 -9.171 17.812 1.00 97.00 220 ILE A CA 1
ATOM 1696 C C . ILE A 1 220 ? -5.258 -9.240 18.886 1.00 97.00 220 ILE A C 1
ATOM 1698 O O . ILE A 1 220 ? -6.297 -9.874 18.708 1.00 97.00 220 ILE A O 1
ATOM 1702 N N . TYR A 1 221 ? -5.051 -8.528 19.987 1.00 98.00 221 TYR A N 1
ATOM 1703 C CA . TYR A 1 221 ? -5.967 -8.475 21.117 1.00 98.00 221 TYR A CA 1
ATOM 1704 C C . TYR A 1 221 ? -6.487 -7.062 21.347 1.00 98.00 221 TYR A C 1
ATOM 1706 O O . TYR A 1 221 ? -5.743 -6.086 21.213 1.00 98.00 221 TYR A O 1
ATOM 1714 N N . ILE A 1 222 ? -7.733 -6.977 21.805 1.00 98.31 222 ILE A N 1
ATOM 1715 C CA . ILE A 1 222 ? -8.363 -5.753 22.296 1.00 98.31 222 ILE A CA 1
ATOM 1716 C C . ILE A 1 222 ? -8.708 -5.910 23.777 1.00 98.31 222 ILE A C 1
ATOM 1718 O O . ILE A 1 222 ? -9.157 -6.967 24.223 1.00 98.31 222 ILE A O 1
ATOM 1722 N N . LYS A 1 223 ? -8.477 -4.861 24.564 1.00 98.31 223 LYS A N 1
ATOM 1723 C CA . LYS A 1 223 ? -8.697 -4.875 26.011 1.00 98.31 223 LYS A CA 1
ATOM 1724 C C . LYS A 1 223 ? -9.508 -3.667 26.467 1.00 98.31 223 LYS A C 1
ATOM 1726 O O . LYS A 1 223 ? -9.205 -2.540 26.080 1.00 98.31 223 LYS A O 1
ATOM 1731 N N . LYS A 1 224 ? -10.488 -3.905 27.347 1.00 97.06 224 LYS A N 1
ATOM 1732 C CA . LYS A 1 224 ? -11.259 -2.881 28.073 1.00 97.06 224 LYS A CA 1
ATOM 1733 C C . LYS A 1 224 ? -11.259 -3.199 29.567 1.00 97.06 224 LYS A C 1
ATOM 1735 O O . LYS A 1 224 ? -11.782 -4.231 29.988 1.00 97.06 224 LYS A O 1
ATOM 1740 N N . GLY A 1 225 ? -10.676 -2.320 30.383 1.00 92.44 225 GLY A N 1
ATOM 1741 C CA . GLY A 1 225 ? -10.501 -2.583 31.814 1.00 92.44 225 GLY A CA 1
ATOM 1742 C C . GLY A 1 225 ? -9.657 -3.841 32.044 1.00 92.44 225 GLY A C 1
ATOM 1743 O O . GLY A 1 225 ? -8.507 -3.893 31.621 1.00 92.44 225 GLY A O 1
ATOM 1744 N N . LEU A 1 226 ? -10.223 -4.867 32.684 1.00 92.31 226 LEU A N 1
ATOM 1745 C CA . LEU A 1 226 ? -9.551 -6.158 32.902 1.00 92.31 226 LEU A CA 1
ATOM 1746 C C . LEU A 1 226 ? -9.850 -7.205 31.815 1.00 92.31 226 LEU A C 1
ATOM 1748 O O . LEU A 1 226 ? -9.153 -8.214 31.744 1.00 92.31 226 LEU A O 1
ATOM 1752 N N . LYS A 1 227 ? -10.859 -6.979 30.962 1.00 96.44 227 LYS A N 1
ATOM 1753 C CA . LYS A 1 227 ? -11.263 -7.936 29.926 1.00 96.44 227 LYS A CA 1
ATOM 1754 C C . LYS A 1 227 ? -10.366 -7.795 28.699 1.00 96.44 227 LYS A C 1
ATOM 1756 O O . LYS A 1 227 ? -10.268 -6.698 28.150 1.00 96.44 227 LYS A O 1
ATOM 1761 N N . LYS A 1 228 ? -9.738 -8.894 28.278 1.00 97.75 228 LYS A N 1
ATOM 1762 C CA . LYS A 1 228 ? -8.908 -8.996 27.071 1.00 97.75 228 LYS A CA 1
ATOM 1763 C C . LYS A 1 228 ? -9.490 -10.081 26.167 1.00 97.75 228 LYS A C 1
ATOM 1765 O O . LYS A 1 228 ? -9.591 -11.225 26.599 1.00 97.75 228 LYS A O 1
ATOM 1770 N N . ASP A 1 229 ? -9.839 -9.713 24.942 1.00 97.75 229 ASP A N 1
ATOM 1771 C CA . ASP A 1 229 ? -10.399 -10.605 23.925 1.00 97.75 229 ASP A CA 1
ATOM 1772 C C . ASP A 1 229 ? -9.474 -10.639 22.692 1.00 97.75 229 ASP A C 1
ATOM 1774 O O . ASP A 1 229 ? -8.720 -9.691 22.441 1.00 97.75 229 ASP A O 1
ATOM 1778 N N . VAL A 1 230 ? -9.527 -11.723 21.914 1.00 97.38 230 VAL A N 1
ATOM 1779 C CA . VAL A 1 230 ? -8.888 -11.787 20.588 1.00 97.38 230 VAL A CA 1
ATOM 1780 C C . VAL A 1 230 ? -9.699 -10.915 19.628 1.00 97.38 230 VAL A C 1
ATOM 1782 O O . VAL A 1 230 ? -10.900 -11.118 19.468 1.00 97.38 230 VAL A O 1
ATOM 1785 N N . LEU A 1 231 ? -9.049 -9.922 19.021 1.00 96.06 231 LEU A N 1
ATOM 1786 C CA . LEU A 1 231 ? -9.644 -9.034 18.020 1.00 96.06 231 LEU A CA 1
ATOM 1787 C C . LEU A 1 231 ? -9.524 -9.624 16.613 1.00 96.06 231 LEU A C 1
ATOM 1789 O O . LEU A 1 231 ? -10.459 -9.531 15.823 1.00 96.06 231 LEU A O 1
ATOM 1793 N N . PHE A 1 232 ? -8.362 -10.191 16.297 1.00 95.44 232 PHE A N 1
ATOM 1794 C CA . PHE A 1 232 ? -8.067 -10.778 14.996 1.00 95.44 232 PHE A CA 1
ATOM 1795 C C . PHE A 1 232 ? -6.996 -11.855 15.153 1.00 95.44 232 PHE A C 1
ATOM 1797 O O . PHE A 1 232 ? -6.038 -11.656 15.894 1.00 95.44 232 PHE A O 1
ATOM 1804 N N . ASP A 1 233 ? -7.151 -12.968 14.446 1.00 94.94 233 ASP A N 1
ATOM 1805 C CA . ASP A 1 233 ? -6.173 -14.053 14.398 1.00 94.94 233 ASP A CA 1
ATOM 1806 C C . ASP A 1 233 ? -5.786 -14.308 12.939 1.00 94.94 233 ASP A C 1
ATOM 1808 O O . ASP A 1 233 ? -6.573 -14.814 12.135 1.00 94.94 233 ASP A O 1
ATOM 1812 N N . ALA A 1 234 ? -4.552 -13.941 12.596 1.00 92.19 234 ALA A N 1
ATOM 1813 C CA . ALA A 1 234 ? -4.035 -14.030 11.240 1.00 92.19 234 ALA A CA 1
ATOM 1814 C C . ALA A 1 234 ? -3.827 -15.476 10.752 1.00 92.19 234 ALA A C 1
ATOM 1816 O O . ALA A 1 234 ? -3.741 -15.692 9.541 1.00 92.19 234 ALA A O 1
ATOM 1817 N N . LYS A 1 235 ? -3.751 -16.463 11.660 1.00 90.56 235 LYS A N 1
ATOM 1818 C CA . LYS A 1 235 ? -3.562 -17.883 11.318 1.00 90.56 235 LYS A CA 1
ATOM 1819 C C . LYS A 1 235 ? -4.866 -18.558 10.913 1.00 90.56 235 LYS A C 1
ATOM 1821 O O . LYS A 1 235 ? -4.846 -19.491 10.112 1.00 90.56 235 LYS A O 1
ATOM 1826 N N . THR A 1 236 ? -5.989 -18.103 11.466 1.00 92.62 236 THR A N 1
ATOM 1827 C CA . THR A 1 236 ? -7.320 -18.668 11.192 1.00 92.62 236 THR A CA 1
ATOM 1828 C C . THR A 1 236 ? -8.148 -17.823 10.227 1.00 92.62 236 THR A C 1
ATOM 1830 O O . THR A 1 236 ? -9.110 -18.330 9.643 1.00 92.62 236 THR A O 1
ATOM 1833 N N . ALA A 1 237 ? -7.769 -16.561 10.004 1.00 91.25 237 ALA A N 1
ATOM 1834 C CA . ALA A 1 237 ? -8.440 -15.680 9.058 1.00 91.25 237 ALA A CA 1
ATOM 1835 C C . ALA A 1 237 ? -8.417 -16.235 7.624 1.00 91.25 237 ALA A C 1
ATOM 1837 O O . ALA A 1 237 ? -7.389 -16.657 7.088 1.00 91.25 237 ALA A O 1
ATOM 1838 N N . LYS A 1 238 ? -9.574 -16.191 6.958 1.00 90.69 238 LYS A N 1
ATOM 1839 C CA . LYS A 1 238 ? -9.714 -16.664 5.582 1.00 90.69 238 LYS A CA 1
ATOM 1840 C C . LYS A 1 238 ? -9.233 -15.597 4.606 1.00 90.69 238 LYS A C 1
ATOM 1842 O O . LYS A 1 238 ? -9.797 -14.514 4.529 1.00 90.69 238 LYS A O 1
ATOM 1847 N N . ILE A 1 239 ? -8.235 -15.937 3.799 1.00 90.00 239 ILE A N 1
ATOM 1848 C CA . ILE A 1 239 ? -7.790 -15.091 2.689 1.00 90.00 239 ILE A CA 1
ATOM 1849 C C . ILE A 1 239 ? -8.705 -15.327 1.484 1.00 90.00 239 ILE A C 1
ATOM 1851 O O . ILE A 1 239 ? -8.834 -16.450 0.988 1.00 90.00 239 ILE A O 1
ATOM 1855 N N . HIS A 1 240 ? -9.322 -14.259 0.984 1.00 89.19 240 HIS A N 1
ATOM 1856 C CA . HIS A 1 240 ? -10.150 -14.290 -0.215 1.00 89.19 240 HIS A CA 1
ATOM 1857 C C . HIS A 1 240 ? -9.317 -13.945 -1.462 1.00 89.19 240 HIS A C 1
ATOM 1859 O O . HIS A 1 240 ? -8.844 -12.811 -1.599 1.00 89.19 240 HIS A O 1
ATOM 1865 N N . PRO A 1 241 ? -9.129 -14.894 -2.402 1.00 86.75 241 PRO A N 1
ATOM 1866 C CA . PRO A 1 241 ? -8.358 -14.644 -3.609 1.00 86.75 241 PRO A CA 1
ATOM 1867 C C . PRO A 1 241 ? -9.087 -13.675 -4.542 1.00 86.75 241 PRO A C 1
ATOM 1869 O O . PRO A 1 241 ? -10.316 -13.624 -4.609 1.00 86.75 241 PRO A O 1
ATOM 1872 N N . LYS A 1 242 ? -8.306 -12.920 -5.311 1.00 85.38 242 LYS A N 1
ATOM 1873 C CA . LYS A 1 242 ? -8.826 -11.927 -6.255 1.00 85.38 242 LYS A CA 1
ATOM 1874 C C . LYS A 1 242 ? -9.146 -12.584 -7.583 1.00 85.38 242 LYS A C 1
ATOM 1876 O O . LYS A 1 242 ? -8.356 -13.373 -8.098 1.00 85.38 242 LYS A O 1
ATOM 1881 N N . THR A 1 243 ? -10.288 -12.213 -8.153 1.00 87.81 243 THR A N 1
ATOM 1882 C CA . THR A 1 243 ? -10.647 -12.601 -9.519 1.00 87.81 243 THR A CA 1
ATOM 1883 C C . THR A 1 243 ? -10.042 -11.599 -10.484 1.00 87.81 243 THR A C 1
ATOM 1885 O O . THR A 1 243 ? -10.230 -10.395 -10.325 1.00 87.81 243 THR A O 1
ATOM 1888 N N . ILE A 1 244 ? -9.279 -12.090 -11.455 1.00 89.75 244 ILE A N 1
ATOM 1889 C CA . ILE A 1 244 ? -8.528 -11.257 -12.392 1.00 89.75 244 ILE A CA 1
ATOM 1890 C C . ILE A 1 244 ? -8.761 -11.811 -13.792 1.00 89.75 244 ILE A C 1
ATOM 1892 O O . ILE A 1 244 ? -8.767 -13.027 -13.985 1.00 89.75 244 ILE A O 1
ATOM 1896 N N . ALA A 1 245 ? -8.986 -10.920 -14.756 1.00 91.38 245 ALA A N 1
ATOM 1897 C CA . ALA A 1 245 ? -9.223 -11.311 -16.136 1.00 91.38 245 ALA A CA 1
ATOM 1898 C C . ALA A 1 245 ? -7.995 -12.035 -16.730 1.00 91.38 245 ALA A C 1
ATOM 1900 O O . ALA A 1 245 ? -6.860 -11.708 -16.362 1.00 91.38 245 ALA A O 1
ATOM 1901 N N . PRO A 1 246 ? -8.194 -12.984 -17.665 1.00 94.88 246 PRO A N 1
ATOM 1902 C CA . PRO A 1 246 ? -7.108 -13.552 -18.464 1.00 94.88 246 PRO A CA 1
ATOM 1903 C C . PRO A 1 246 ? -6.264 -12.462 -19.134 1.00 94.88 246 PRO A C 1
ATOM 1905 O O . PRO A 1 246 ? -6.797 -11.412 -19.495 1.00 94.88 246 PRO A O 1
ATOM 1908 N N . GLU A 1 247 ? -4.963 -12.705 -19.308 1.00 93.69 247 GLU A N 1
ATOM 1909 C CA . GLU A 1 247 ? -4.016 -11.711 -19.840 1.00 93.69 247 GLU A CA 1
ATOM 1910 C C . GLU A 1 247 ? -4.426 -11.204 -21.231 1.00 93.69 247 GLU A C 1
ATOM 1912 O O . GLU A 1 247 ? -4.281 -10.022 -21.531 1.00 93.69 247 GLU A O 1
ATOM 1917 N N . GLU A 1 248 ? -5.029 -12.061 -22.054 1.00 95.38 248 GLU A N 1
ATOM 1918 C CA . GLU A 1 248 ? -5.480 -11.737 -23.412 1.00 95.38 248 GLU A CA 1
ATOM 1919 C C . GLU A 1 248 ? -6.640 -10.733 -23.425 1.00 95.38 248 GLU A C 1
ATOM 1921 O O . GLU A 1 248 ? -6.856 -10.051 -24.426 1.00 95.38 248 GLU A O 1
ATOM 1926 N N . LYS A 1 249 ? -7.383 -10.639 -22.314 1.00 93.94 249 LYS A N 1
ATOM 1927 C CA . LYS A 1 249 ? -8.500 -9.702 -22.127 1.00 93.94 249 LYS A CA 1
ATOM 1928 C C . LYS A 1 249 ? -8.095 -8.413 -21.411 1.00 93.94 249 LYS A C 1
ATOM 1930 O O . LYS A 1 249 ? -8.925 -7.519 -21.304 1.00 93.94 249 LYS A O 1
ATOM 1935 N N . GLN A 1 250 ? -6.866 -8.327 -20.908 1.00 94.00 250 GLN A N 1
ATOM 1936 C CA . GLN A 1 250 ? -6.352 -7.131 -20.244 1.00 94.00 250 GLN A CA 1
ATOM 1937 C C . GLN A 1 250 ? -5.814 -6.135 -21.269 1.00 94.00 250 GLN A C 1
ATOM 1939 O O . GLN A 1 250 ? -5.263 -6.534 -22.292 1.00 94.00 250 GLN A O 1
ATOM 1944 N N . GLU A 1 251 ? -5.882 -4.838 -20.998 1.00 93.06 251 GLU A N 1
ATOM 1945 C CA . GLU A 1 251 ? -5.215 -3.821 -21.807 1.00 93.06 251 GLU A CA 1
ATOM 1946 C C . GLU A 1 251 ? -3.684 -3.881 -21.672 1.00 93.06 251 GLU A C 1
ATOM 1948 O O . GLU A 1 251 ? -3.125 -4.349 -20.681 1.00 93.06 251 GLU A O 1
ATOM 1953 N N . VAL A 1 252 ? -2.970 -3.341 -22.664 1.00 92.88 252 VAL A N 1
ATOM 1954 C CA . VAL A 1 252 ? -1.496 -3.404 -22.752 1.00 92.88 252 VAL A CA 1
ATOM 1955 C C . VAL A 1 252 ? -0.756 -2.814 -21.543 1.00 92.88 252 VAL A C 1
ATOM 1957 O O . VAL A 1 252 ? 0.369 -3.221 -21.264 1.00 92.88 252 VAL A O 1
ATOM 1960 N N . ASN A 1 253 ? -1.371 -1.862 -20.836 1.00 92.38 253 ASN A N 1
ATOM 1961 C CA . ASN A 1 253 ? -0.787 -1.184 -19.675 1.00 92.38 253 ASN A CA 1
ATOM 1962 C C . ASN A 1 253 ? -1.327 -1.706 -18.330 1.00 92.38 253 ASN A C 1
ATOM 1964 O O . ASN A 1 253 ? -0.948 -1.174 -17.284 1.00 92.38 253 ASN A O 1
ATOM 1968 N N . GLU A 1 254 ? -2.190 -2.726 -18.323 1.00 93.38 254 GLU A N 1
ATOM 1969 C CA . GLU A 1 254 ? -2.588 -3.389 -17.080 1.00 93.38 254 GLU A CA 1
ATOM 1970 C C . GLU A 1 254 ? -1.409 -4.157 -16.477 1.00 93.38 254 GLU A C 1
ATOM 1972 O O . GLU A 1 254 ? -0.598 -4.744 -17.190 1.00 93.38 254 GLU A O 1
ATOM 1977 N N . SER A 1 255 ? -1.300 -4.151 -15.143 1.00 94.25 255 SER A N 1
ATOM 1978 C CA . SER A 1 255 ? -0.081 -4.580 -14.439 1.00 94.25 255 SER A CA 1
ATOM 1979 C C . SER A 1 255 ? 0.405 -5.975 -14.832 1.00 94.25 255 SER A C 1
ATOM 1981 O O . SER A 1 255 ? 1.600 -6.151 -15.059 1.00 94.25 255 SER A O 1
ATOM 1983 N N . ARG A 1 256 ? -0.491 -6.966 -14.918 1.00 93.00 256 ARG A N 1
ATOM 1984 C CA . ARG A 1 256 ? -0.079 -8.339 -15.231 1.00 93.00 256 ARG A CA 1
ATOM 1985 C C . ARG A 1 256 ? 0.366 -8.479 -16.679 1.00 93.00 256 ARG A C 1
ATOM 1987 O O . ARG A 1 256 ? 1.432 -9.041 -16.897 1.00 93.00 256 ARG A O 1
ATOM 1994 N N . ARG A 1 257 ? -0.380 -7.915 -17.633 1.00 96.00 257 ARG A N 1
ATOM 1995 C CA . ARG A 1 257 ? -0.008 -7.923 -19.056 1.00 96.00 257 ARG A CA 1
ATOM 1996 C C . ARG A 1 257 ? 1.275 -7.137 -19.332 1.00 96.00 257 ARG A C 1
ATOM 1998 O O . ARG A 1 257 ? 2.162 -7.634 -20.017 1.00 96.00 257 ARG A O 1
ATOM 2005 N N . LEU A 1 258 ? 1.412 -5.937 -18.769 1.00 96.12 258 LEU A N 1
ATOM 2006 C CA . LEU A 1 258 ? 2.590 -5.085 -18.965 1.00 96.12 258 LEU A CA 1
ATOM 2007 C C . LEU A 1 258 ? 3.879 -5.760 -18.471 1.00 96.12 258 LEU A C 1
ATOM 2009 O O . LEU A 1 258 ? 4.926 -5.635 -19.104 1.00 96.12 258 LEU A O 1
ATOM 2013 N N . TRP A 1 259 ? 3.802 -6.473 -17.343 1.00 96.06 259 TRP A N 1
ATOM 2014 C CA . TRP A 1 259 ? 4.949 -7.106 -16.690 1.00 96.06 259 TRP A CA 1
ATOM 2015 C C . TRP A 1 259 ? 5.005 -8.631 -16.881 1.00 96.06 259 TRP A C 1
ATOM 2017 O O . TRP A 1 259 ? 5.779 -9.298 -16.188 1.00 96.06 259 TRP A O 1
ATOM 2027 N N . SER A 1 260 ? 4.228 -9.221 -17.796 1.00 95.75 260 SER A N 1
ATOM 2028 C CA . SER A 1 260 ? 4.085 -10.684 -17.887 1.00 95.75 260 SER A CA 1
ATOM 2029 C C . SER A 1 260 ? 5.412 -11.391 -18.158 1.00 95.75 260 SER A C 1
ATOM 2031 O O . SER A 1 260 ? 5.787 -12.307 -17.425 1.00 95.75 260 SER A O 1
ATOM 2033 N N . LYS A 1 261 ? 6.195 -10.892 -19.121 1.00 97.25 261 LYS A N 1
ATOM 2034 C CA . LYS A 1 261 ? 7.524 -11.435 -19.456 1.00 97.25 261 LYS A CA 1
ATOM 2035 C C . LYS A 1 261 ? 8.531 -11.300 -18.313 1.00 97.25 261 LYS A C 1
ATOM 2037 O O . LYS A 1 261 ? 9.234 -12.260 -18.002 1.00 97.25 261 LYS A O 1
ATOM 2042 N N . LEU A 1 262 ? 8.559 -10.143 -17.645 1.00 94.94 262 LEU A N 1
ATOM 2043 C CA . LEU A 1 262 ? 9.406 -9.923 -16.469 1.00 94.94 262 LEU A CA 1
ATOM 2044 C C . LEU A 1 262 ? 9.039 -10.898 -15.344 1.00 94.94 262 LEU A C 1
ATOM 2046 O O . LEU A 1 262 ? 9.899 -11.595 -14.812 1.00 94.94 262 LEU A O 1
ATOM 2050 N N . THR A 1 263 ? 7.757 -10.970 -14.983 1.00 93.56 263 THR A N 1
ATOM 2051 C CA . THR A 1 263 ? 7.308 -11.831 -13.882 1.00 93.56 263 THR A CA 1
ATOM 2052 C C . THR A 1 263 ? 7.500 -13.314 -14.195 1.00 93.56 263 THR A C 1
ATOM 2054 O O . THR A 1 263 ? 7.816 -14.080 -13.286 1.00 93.56 263 THR A O 1
ATOM 2057 N N . ALA A 1 264 ? 7.380 -13.735 -15.459 1.00 95.06 264 ALA A N 1
ATOM 2058 C CA . ALA A 1 264 ? 7.725 -15.087 -15.892 1.00 95.06 264 ALA A CA 1
ATOM 2059 C C . ALA A 1 264 ? 9.218 -15.392 -15.678 1.00 95.06 264 ALA A C 1
ATOM 2061 O O . ALA A 1 264 ? 9.540 -16.419 -15.082 1.00 95.06 264 ALA A O 1
ATOM 2062 N N . ALA A 1 265 ? 10.114 -14.480 -16.072 1.00 94.69 265 ALA A N 1
ATOM 2063 C CA . ALA A 1 265 ? 11.555 -14.627 -15.863 1.00 94.69 265 ALA A CA 1
ATOM 2064 C C . ALA A 1 265 ? 11.932 -14.689 -14.370 1.00 94.69 265 ALA A C 1
ATOM 2066 O O . ALA A 1 265 ? 12.701 -15.561 -13.964 1.00 94.69 265 ALA A O 1
ATOM 2067 N N . LEU A 1 266 ? 11.327 -13.832 -13.536 1.00 89.75 266 LEU A N 1
ATOM 2068 C CA . LEU A 1 266 ? 11.531 -13.836 -12.081 1.00 89.75 266 LEU A CA 1
ATOM 2069 C C . LEU A 1 266 ? 11.093 -15.159 -11.431 1.00 89.75 266 LEU A C 1
ATOM 2071 O O . LEU A 1 266 ? 11.770 -15.656 -10.532 1.00 89.75 266 LEU A O 1
ATOM 2075 N N . ARG A 1 267 ? 9.983 -15.761 -11.884 1.00 90.88 267 ARG A N 1
ATOM 2076 C CA . ARG A 1 267 ? 9.473 -17.036 -11.338 1.00 90.88 267 ARG A CA 1
ATOM 2077 C C . ARG A 1 267 ? 10.427 -18.208 -11.567 1.00 90.88 267 ARG A C 1
ATOM 2079 O O . ARG A 1 267 ? 10.494 -19.085 -10.713 1.00 90.88 267 ARG A O 1
ATOM 2086 N N . VAL A 1 268 ? 11.166 -18.203 -12.675 1.00 92.81 268 VAL A N 1
ATOM 2087 C CA . VAL A 1 268 ? 12.187 -19.220 -12.989 1.00 92.81 268 VAL A CA 1
ATOM 2088 C C . VAL A 1 268 ? 13.603 -18.777 -12.598 1.00 92.81 268 VAL A C 1
ATOM 2090 O O . VAL A 1 268 ? 14.575 -19.398 -13.015 1.00 92.81 268 VAL A O 1
ATOM 2093 N N . ASN A 1 269 ? 13.726 -17.709 -11.797 1.00 87.88 269 ASN A N 1
ATOM 2094 C CA . ASN A 1 269 ? 14.989 -17.122 -11.335 1.00 87.88 269 ASN A CA 1
ATOM 2095 C C . ASN A 1 269 ? 15.983 -16.759 -12.465 1.00 87.88 269 ASN A C 1
ATOM 2097 O O . ASN A 1 269 ? 17.190 -16.739 -12.236 1.00 87.88 269 ASN A O 1
ATOM 2101 N N . ASN A 1 270 ? 15.503 -16.429 -13.670 1.00 92.44 270 ASN A N 1
ATOM 2102 C CA . ASN A 1 270 ? 16.355 -16.000 -14.783 1.00 92.44 270 ASN A CA 1
ATOM 2103 C C . ASN A 1 270 ? 16.611 -14.482 -14.709 1.00 92.44 270 ASN A C 1
ATOM 2105 O O . ASN A 1 270 ? 15.817 -13.685 -15.216 1.00 92.44 270 ASN A O 1
ATOM 2109 N N . GLN A 1 271 ? 17.708 -14.088 -14.051 1.00 89.19 271 GLN A N 1
ATOM 2110 C CA . GLN A 1 271 ? 18.028 -12.680 -13.767 1.00 89.19 271 GLN A CA 1
ATOM 2111 C C . GLN A 1 271 ? 18.382 -11.869 -15.018 1.00 89.19 271 GLN A C 1
ATOM 2113 O O . GLN A 1 271 ? 17.993 -10.702 -15.115 1.00 89.19 271 GLN A O 1
ATOM 2118 N N . ASP A 1 272 ? 19.055 -12.479 -15.994 1.00 93.31 272 ASP A N 1
ATOM 2119 C CA . ASP A 1 272 ? 19.430 -11.808 -17.243 1.00 93.31 272 ASP A CA 1
ATOM 2120 C C . ASP A 1 272 ? 18.190 -11.470 -18.069 1.00 93.31 272 ASP A C 1
ATOM 2122 O O . ASP A 1 272 ? 17.991 -10.321 -18.474 1.00 93.31 272 ASP A O 1
ATOM 2126 N N . LEU A 1 273 ? 17.295 -12.449 -18.244 1.00 96.12 273 LEU A N 1
ATOM 2127 C CA . LEU A 1 273 ? 16.032 -12.233 -18.942 1.00 96.12 273 LEU A CA 1
ATOM 2128 C C . LEU A 1 273 ? 15.142 -11.244 -18.184 1.00 96.12 273 LEU A C 1
ATOM 2130 O O . LEU A 1 273 ? 14.562 -10.354 -18.803 1.00 96.12 273 LEU A O 1
ATOM 2134 N N . ALA A 1 274 ? 15.057 -11.353 -16.854 1.00 92.94 274 ALA A N 1
ATOM 2135 C CA . ALA A 1 274 ? 14.307 -10.402 -16.040 1.00 92.94 274 ALA A CA 1
ATOM 2136 C C . ALA A 1 274 ? 14.836 -8.974 -16.239 1.00 92.94 274 ALA A C 1
ATOM 2138 O O . ALA A 1 274 ? 14.062 -8.046 -16.464 1.00 92.94 274 ALA A O 1
ATOM 2139 N N . THR A 1 275 ? 16.155 -8.787 -16.222 1.00 92.94 275 THR A N 1
ATOM 2140 C CA . THR A 1 275 ? 16.774 -7.472 -16.428 1.00 92.94 275 THR A CA 1
ATOM 2141 C C . THR A 1 275 ? 16.480 -6.937 -17.826 1.00 92.94 275 THR A C 1
ATOM 2143 O O . THR A 1 275 ? 16.046 -5.793 -17.958 1.00 92.94 275 THR A O 1
ATOM 2146 N N . ALA A 1 276 ? 16.615 -7.769 -18.860 1.00 96.62 276 ALA A N 1
ATOM 2147 C CA . ALA A 1 276 ? 16.317 -7.384 -20.236 1.00 96.62 276 ALA A CA 1
ATOM 2148 C C . ALA A 1 276 ? 14.845 -6.969 -20.424 1.00 96.62 276 ALA A C 1
ATOM 2150 O O . ALA A 1 276 ? 14.567 -5.913 -20.994 1.00 96.62 276 ALA A O 1
ATOM 2151 N N . GLU A 1 277 ? 13.891 -7.760 -19.923 1.00 96.88 277 GLU A N 1
ATOM 2152 C CA . GLU A 1 277 ? 12.458 -7.453 -20.035 1.00 96.88 277 GLU A CA 1
ATOM 2153 C C . GLU A 1 277 ? 12.061 -6.229 -19.197 1.00 96.88 277 GLU A C 1
ATOM 2155 O O . GLU A 1 277 ? 11.256 -5.409 -19.644 1.00 96.88 277 GLU A O 1
ATOM 2160 N N . LYS A 1 278 ? 12.677 -6.040 -18.023 1.00 94.25 278 LYS A N 1
ATOM 2161 C CA . LYS A 1 278 ? 12.511 -4.823 -17.220 1.00 94.25 278 LYS A CA 1
ATOM 2162 C C . LYS A 1 278 ? 12.990 -3.583 -17.979 1.00 94.25 278 LYS A C 1
ATOM 2164 O O . LYS A 1 278 ? 12.250 -2.600 -18.053 1.00 94.25 278 LYS A O 1
ATOM 2169 N N . CYS A 1 279 ? 14.187 -3.636 -18.569 1.00 93.88 279 CYS A N 1
ATOM 2170 C CA . CYS A 1 279 ? 14.746 -2.531 -19.349 1.00 93.88 279 CYS A CA 1
ATOM 2171 C C . CYS A 1 279 ? 13.832 -2.141 -20.514 1.00 93.88 279 CYS A C 1
ATOM 2173 O O . CYS A 1 279 ? 13.538 -0.958 -20.666 1.00 93.88 279 CYS A O 1
ATOM 2175 N N . LYS A 1 280 ? 13.299 -3.117 -21.266 1.00 95.75 280 LYS A N 1
ATOM 2176 C CA . LYS A 1 280 ? 12.366 -2.863 -22.382 1.00 95.75 280 LYS A CA 1
ATOM 2177 C C . LYS A 1 280 ? 11.153 -2.031 -21.954 1.00 95.75 280 LYS A C 1
ATOM 2179 O O . LYS A 1 280 ? 10.815 -1.046 -22.612 1.00 95.75 280 LYS A O 1
ATOM 2184 N N . VAL A 1 281 ? 10.504 -2.398 -20.844 1.00 94.69 281 VAL A N 1
ATOM 2185 C CA . VAL A 1 281 ? 9.327 -1.669 -20.334 1.00 94.69 281 VAL A CA 1
ATOM 2186 C C . VAL A 1 281 ? 9.706 -0.258 -19.874 1.00 94.69 281 VAL A C 1
ATOM 2188 O O . VAL A 1 281 ? 9.022 0.711 -20.216 1.00 94.69 281 VAL A O 1
ATOM 2191 N N . GLU A 1 282 ? 10.802 -0.115 -19.124 1.00 90.81 282 GLU A N 1
ATOM 2192 C CA . GLU A 1 282 ? 11.257 1.183 -18.612 1.00 90.81 282 GLU A CA 1
ATOM 2193 C C . GLU A 1 282 ? 11.718 2.131 -19.730 1.00 90.81 282 GLU A C 1
ATOM 2195 O O . GLU A 1 282 ? 11.471 3.334 -19.654 1.00 90.81 282 GLU A O 1
ATOM 2200 N N . GLU A 1 283 ? 12.353 1.613 -20.781 1.00 93.88 283 GLU A N 1
ATOM 2201 C CA . GLU A 1 283 ? 12.772 2.380 -21.961 1.00 93.88 283 GLU A CA 1
ATOM 2202 C C . GLU A 1 283 ? 11.590 2.874 -22.773 1.00 93.88 283 GLU A C 1
ATOM 2204 O O . GLU A 1 283 ? 11.534 4.058 -23.101 1.00 93.88 283 GLU A O 1
ATOM 2209 N N . ALA A 1 284 ? 10.598 2.015 -23.008 1.00 93.62 284 ALA A N 1
ATOM 2210 C CA . ALA A 1 284 ? 9.371 2.416 -23.683 1.00 93.62 284 ALA A CA 1
ATOM 2211 C C . ALA A 1 284 ? 8.630 3.525 -22.908 1.00 93.62 284 ALA A C 1
ATOM 2213 O O . ALA A 1 284 ? 8.088 4.453 -23.509 1.00 93.62 284 ALA A O 1
ATOM 2214 N N . GLN A 1 285 ? 8.630 3.475 -21.569 1.00 90.94 285 GLN A N 1
ATOM 2215 C CA . GLN A 1 285 ? 8.065 4.544 -20.734 1.00 90.94 285 GLN A CA 1
ATOM 2216 C C . GLN A 1 285 ? 8.890 5.840 -20.786 1.00 90.94 285 GLN A C 1
ATOM 2218 O O . GLN A 1 285 ? 8.307 6.929 -20.825 1.00 90.94 285 GLN A O 1
ATOM 2223 N N . ARG A 1 286 ? 10.228 5.741 -20.797 1.00 92.25 286 ARG A N 1
ATOM 2224 C CA . ARG A 1 286 ? 11.127 6.896 -20.962 1.00 92.25 286 ARG A CA 1
ATOM 2225 C C . ARG A 1 286 ? 10.906 7.576 -22.312 1.00 92.25 286 ARG A C 1
ATOM 2227 O O . ARG A 1 286 ? 10.729 8.789 -22.336 1.00 92.25 286 ARG A O 1
ATOM 2234 N N . ALA A 1 287 ? 10.820 6.801 -23.393 1.00 94.69 287 ALA A N 1
ATOM 2235 C CA . ALA A 1 287 ? 10.555 7.305 -24.739 1.00 94.69 287 ALA A CA 1
ATOM 2236 C C . ALA A 1 287 ? 9.214 8.052 -24.820 1.00 94.69 287 ALA A C 1
ATOM 2238 O O . ALA A 1 287 ? 9.196 9.214 -25.205 1.00 94.69 287 ALA A O 1
ATOM 2239 N N . ARG A 1 288 ? 8.117 7.450 -24.330 1.00 91.31 288 ARG A N 1
ATOM 2240 C CA . ARG A 1 288 ? 6.795 8.111 -24.281 1.00 91.31 288 ARG A CA 1
ATOM 2241 C C . ARG A 1 288 ? 6.777 9.390 -23.446 1.00 91.31 288 ARG A C 1
ATOM 2243 O O . ARG A 1 288 ? 5.964 10.274 -23.679 1.00 91.31 288 ARG A O 1
ATOM 2250 N N . THR A 1 289 ? 7.590 9.453 -22.394 1.00 91.12 289 THR A N 1
ATOM 2251 C CA . THR A 1 289 ? 7.673 10.653 -21.548 1.00 91.12 289 THR A CA 1
ATOM 2252 C C . THR A 1 289 ? 8.405 11.767 -22.273 1.00 91.12 289 THR A C 1
ATOM 2254 O O . THR A 1 289 ? 7.885 12.874 -22.324 1.00 91.12 289 THR A O 1
ATOM 2257 N N . LYS A 1 290 ? 9.537 11.443 -22.902 1.00 94.06 290 LYS A N 1
ATOM 2258 C CA . LYS A 1 290 ? 10.292 12.379 -23.731 1.00 94.06 290 LYS A CA 1
ATOM 2259 C C . LYS A 1 290 ? 9.446 12.927 -24.885 1.00 94.06 290 LYS A C 1
ATOM 2261 O O . LYS A 1 290 ? 9.401 14.132 -25.068 1.00 94.06 290 LYS A O 1
ATOM 2266 N N . GLU A 1 291 ? 8.717 12.065 -25.593 1.00 94.88 291 GLU A N 1
ATOM 2267 C CA . GLU A 1 291 ? 7.815 12.474 -26.678 1.00 94.88 291 GLU A CA 1
ATOM 2268 C C . GLU A 1 291 ? 6.744 13.464 -26.193 1.00 94.88 291 GLU A C 1
ATOM 2270 O O . GLU A 1 291 ? 6.528 14.500 -26.816 1.00 94.88 291 GLU A O 1
ATOM 2275 N N . ARG A 1 292 ? 6.111 13.196 -25.043 1.00 93.12 292 ARG A N 1
ATOM 2276 C CA . ARG A 1 292 ? 5.149 14.127 -24.432 1.00 93.12 292 ARG A CA 1
ATOM 2277 C C . ARG A 1 292 ? 5.777 15.476 -24.088 1.00 93.12 292 ARG A C 1
ATOM 2279 O O . ARG A 1 292 ? 5.179 16.509 -24.366 1.00 93.12 292 ARG A O 1
ATOM 2286 N N . GLU A 1 293 ? 6.967 15.467 -23.491 1.00 93.62 293 GLU A N 1
ATOM 2287 C CA . GLU A 1 293 ? 7.699 16.685 -23.126 1.00 93.62 293 GLU A CA 1
ATOM 2288 C C . GLU A 1 293 ? 8.082 17.510 -24.363 1.00 93.62 293 GLU A C 1
ATOM 2290 O O . GLU A 1 293 ? 7.883 18.723 -24.365 1.00 93.62 293 GLU A O 1
ATOM 2295 N N . GLU A 1 294 ? 8.546 16.860 -25.434 1.00 95.75 294 GLU A N 1
ATOM 2296 C CA . GLU A 1 294 ? 8.875 17.499 -26.719 1.00 95.75 294 GLU A CA 1
ATOM 2297 C C . GLU A 1 294 ? 7.658 18.178 -27.364 1.00 95.75 294 GLU A C 1
ATOM 2299 O O . GLU A 1 294 ? 7.795 19.238 -27.973 1.00 95.75 294 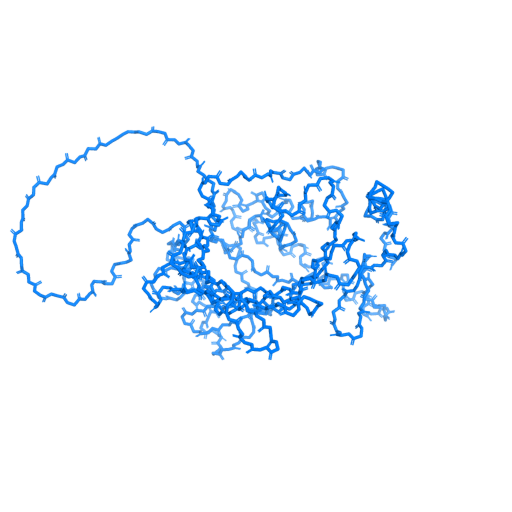GLU A O 1
ATOM 2304 N N . HIS A 1 295 ? 6.460 17.617 -27.177 1.00 94.88 295 HIS A N 1
ATOM 2305 C CA . HIS A 1 295 ? 5.203 18.190 -27.666 1.00 94.88 295 HIS A CA 1
ATOM 2306 C C . HIS A 1 295 ? 4.505 19.111 -26.646 1.00 94.88 295 HIS A C 1
ATOM 2308 O O . HIS A 1 295 ? 3.392 19.571 -26.902 1.00 94.88 295 HIS A O 1
ATOM 2314 N N . GLY A 1 296 ? 5.114 19.374 -25.482 1.00 93.62 296 GLY A N 1
ATOM 2315 C CA . GLY A 1 296 ? 4.516 20.195 -24.422 1.00 93.62 296 GLY A CA 1
ATOM 2316 C C . GLY A 1 296 ? 3.232 19.610 -23.818 1.00 93.62 296 GLY A C 1
ATOM 2317 O O . GLY A 1 296 ? 2.418 20.345 -23.259 1.00 93.62 296 GLY A O 1
ATOM 2318 N N . GLN A 1 297 ? 3.024 18.297 -23.935 1.00 92.56 297 GLN A N 1
ATOM 2319 C CA . GLN A 1 297 ? 1.819 17.611 -23.480 1.00 92.56 297 GLN A CA 1
ATOM 2320 C C . GLN A 1 297 ? 2.003 17.066 -22.053 1.00 92.56 297 GLN A C 1
ATOM 2322 O O . GLN A 1 297 ? 2.875 16.224 -21.815 1.00 92.56 297 GLN A O 1
ATOM 2327 N N . PRO A 1 298 ? 1.183 17.484 -21.072 1.00 89.62 298 PRO A N 1
ATOM 2328 C CA . PRO A 1 298 ? 1.253 16.927 -19.729 1.00 89.62 298 PRO A CA 1
ATOM 2329 C C . PRO A 1 298 ? 0.728 15.487 -19.700 1.00 89.62 298 PRO A C 1
ATOM 2331 O O . PRO A 1 298 ? -0.160 15.099 -20.456 1.00 89.62 298 PRO A O 1
ATOM 2334 N N . HIS A 1 299 ? 1.232 14.679 -18.766 1.00 89.69 299 HIS A N 1
ATOM 2335 C CA . HIS A 1 299 ? 0.630 13.375 -18.502 1.00 89.69 299 HIS A CA 1
ATOM 2336 C C . HIS A 1 299 ? -0.720 13.541 -17.793 1.00 89.69 299 HIS A C 1
ATOM 2338 O O . HIS A 1 299 ? -0.769 14.061 -16.679 1.00 89.69 299 HIS A O 1
ATOM 2344 N N . VAL A 1 300 ? -1.792 13.031 -18.402 1.00 91.06 300 VAL A N 1
ATOM 2345 C CA . VAL A 1 300 ? -3.137 13.026 -17.816 1.00 91.06 300 VAL A CA 1
ATOM 2346 C C . VAL A 1 300 ? -3.456 11.626 -17.276 1.00 91.06 300 VAL A C 1
ATOM 2348 O O . VAL A 1 300 ? -3.546 10.680 -18.062 1.00 91.06 300 VAL A O 1
ATOM 2351 N N . PRO A 1 301 ? -3.643 11.440 -15.954 1.00 92.19 301 PRO A N 1
ATOM 2352 C CA . PRO A 1 301 ? -4.069 10.151 -15.418 1.00 92.19 301 PRO A CA 1
ATOM 2353 C C . PRO A 1 301 ? -5.487 9.809 -15.893 1.00 92.19 301 PRO A C 1
ATOM 2355 O O . PRO A 1 301 ? -6.342 10.689 -15.990 1.00 92.19 301 PRO A O 1
ATOM 2358 N N . ARG A 1 302 ? -5.763 8.529 -16.168 1.00 93.50 302 ARG A N 1
ATOM 2359 C CA . ARG A 1 302 ? -7.072 8.076 -16.679 1.00 93.50 302 ARG A CA 1
ATOM 2360 C C . ARG A 1 302 ? -8.185 8.219 -15.640 1.00 93.50 302 ARG A C 1
ATOM 2362 O O . ARG A 1 302 ? -9.177 8.883 -15.913 1.00 93.50 302 ARG A O 1
ATOM 2369 N N . TYR A 1 303 ? -7.980 7.666 -14.444 1.00 93.00 303 TYR A N 1
ATOM 2370 C CA . TYR A 1 303 ? -9.033 7.517 -13.426 1.00 93.00 303 TYR A CA 1
ATOM 2371 C C . TYR A 1 303 ? -9.012 8.568 -12.310 1.00 93.00 303 TYR A C 1
ATOM 2373 O O . TYR A 1 303 ? -9.987 8.690 -11.572 1.00 93.00 303 TYR A O 1
ATOM 2381 N N . PHE A 1 304 ? -7.920 9.323 -12.184 1.00 92.81 304 PHE A N 1
ATOM 2382 C CA . PHE A 1 304 ? -7.673 10.204 -11.043 1.00 92.81 304 PHE A CA 1
ATOM 2383 C C . PHE A 1 304 ? -7.309 11.622 -11.480 1.00 92.81 304 PHE A C 1
ATOM 2385 O O . PHE A 1 304 ? -6.715 11.818 -12.542 1.00 92.81 304 PHE A O 1
ATOM 2392 N N . GLU A 1 305 ? -7.638 12.605 -10.654 1.00 91.44 305 GLU A N 1
ATOM 2393 C CA . GLU A 1 305 ? -7.287 14.011 -10.842 1.00 91.44 305 GLU A CA 1
ATOM 2394 C C . GLU A 1 305 ? -6.629 14.581 -9.580 1.00 91.44 305 GLU A C 1
ATOM 2396 O O . GLU A 1 305 ? -6.966 14.152 -8.478 1.00 91.44 305 GLU A O 1
ATOM 2401 N N . PRO A 1 306 ? -5.663 15.505 -9.713 1.00 88.25 306 PRO A N 1
ATOM 2402 C CA . PRO A 1 306 ? -5.011 16.105 -8.557 1.00 88.25 306 PRO A CA 1
ATOM 2403 C C . PRO A 1 306 ? -6.005 16.947 -7.750 1.00 88.25 306 PRO A C 1
ATOM 2405 O O . PRO A 1 306 ? -6.787 17.712 -8.318 1.00 88.25 306 PRO A O 1
ATOM 2408 N N . ASN A 1 307 ? -5.945 16.839 -6.425 1.00 84.00 307 ASN A N 1
ATOM 2409 C CA . ASN A 1 307 ? -6.763 17.629 -5.511 1.00 84.00 307 ASN A CA 1
ATOM 2410 C C . ASN A 1 307 ? -5.956 18.765 -4.855 1.00 84.00 307 ASN A C 1
ATOM 2412 O O . ASN A 1 307 ? -4.733 18.861 -4.983 1.00 84.00 307 ASN A O 1
ATOM 2416 N N . ARG A 1 308 ? -6.651 19.665 -4.145 1.00 81.69 308 ARG A N 1
ATOM 2417 C CA . ARG A 1 308 ? -6.036 20.853 -3.514 1.00 81.69 308 ARG A CA 1
ATOM 2418 C C . ARG A 1 308 ? -5.039 20.511 -2.405 1.00 81.69 308 ARG A C 1
ATOM 2420 O O . ARG A 1 308 ? -4.194 21.337 -2.081 1.00 81.69 308 ARG A O 1
ATOM 2427 N N . SER A 1 309 ? -5.143 19.314 -1.840 1.00 75.81 309 SER A N 1
ATOM 2428 C CA . SER A 1 309 ? -4.293 18.822 -0.757 1.00 75.81 309 SER A CA 1
ATOM 2429 C C . SER A 1 309 ? -2.984 18.210 -1.268 1.00 75.81 309 SER A C 1
ATOM 2431 O O . SER A 1 309 ? -2.189 17.721 -0.472 1.00 75.81 309 SER A O 1
ATOM 2433 N N . GLY A 1 310 ? -2.753 18.217 -2.588 1.00 74.69 310 GLY A N 1
ATOM 2434 C CA . GLY A 1 310 ? -1.587 17.598 -3.220 1.00 74.69 310 GLY A CA 1
ATOM 2435 C C . GLY A 1 310 ? -1.712 16.085 -3.440 1.00 74.69 310 GLY A C 1
ATOM 2436 O O . GLY A 1 310 ? -0.746 15.472 -3.890 1.00 74.69 310 GLY A O 1
ATOM 2437 N N . GLY A 1 311 ? -2.877 15.502 -3.141 1.00 77.88 311 GLY A N 1
ATOM 2438 C CA . GLY A 1 311 ? -3.218 14.106 -3.420 1.00 77.88 311 GLY A CA 1
ATOM 2439 C C . GLY A 1 311 ? -4.047 13.961 -4.697 1.00 77.88 311 GLY A C 1
ATOM 2440 O O . GLY A 1 311 ? -4.048 14.842 -5.563 1.00 77.88 311 GLY A O 1
ATOM 2441 N N . PHE A 1 312 ? -4.780 12.852 -4.808 1.00 84.50 312 PHE A N 1
ATOM 2442 C CA . PHE A 1 312 ? -5.620 12.545 -5.965 1.00 84.50 312 PHE A CA 1
ATOM 2443 C C . PHE A 1 312 ? -7.047 12.157 -5.572 1.00 84.50 312 PHE A C 1
ATOM 2445 O O . PHE A 1 312 ? -7.249 11.327 -4.690 1.00 84.50 312 PHE A O 1
ATOM 2452 N N . ASP A 1 313 ? -8.023 12.686 -6.307 1.00 86.00 313 ASP A N 1
ATOM 2453 C CA . ASP A 1 313 ? -9.422 12.272 -6.232 1.00 86.00 313 ASP A CA 1
ATOM 2454 C C . ASP A 1 313 ? -9.778 11.392 -7.435 1.00 86.00 313 ASP A C 1
ATOM 2456 O O . ASP A 1 313 ? -9.225 11.534 -8.529 1.00 86.00 313 ASP A O 1
ATOM 2460 N N . ILE A 1 314 ? -10.739 10.485 -7.259 1.00 89.56 314 ILE A N 1
ATOM 2461 C CA . ILE A 1 314 ? -11.317 9.744 -8.383 1.00 89.56 314 ILE A CA 1
ATOM 2462 C C . ILE A 1 314 ? -12.120 10.701 -9.283 1.00 89.56 314 ILE A C 1
ATOM 2464 O O . ILE A 1 314 ? -12.842 11.586 -8.806 1.00 89.56 314 ILE A O 1
ATOM 2468 N N . LYS A 1 315 ? -12.009 10.524 -10.605 1.00 92.75 315 LYS A N 1
ATOM 2469 C CA . LYS A 1 315 ? -12.760 11.328 -11.586 1.00 92.75 315 LYS A CA 1
ATOM 2470 C C . LYS A 1 315 ? -14.241 10.961 -11.671 1.00 92.75 315 LYS A C 1
ATOM 2472 O O . LYS A 1 315 ? -15.022 11.757 -12.180 1.00 92.75 315 LYS A O 1
ATOM 2477 N N . LEU A 1 316 ? -14.638 9.787 -11.180 1.00 90.25 316 LEU A N 1
ATOM 2478 C CA . LEU A 1 316 ? -16.043 9.402 -11.078 1.00 90.25 316 LEU A CA 1
ATOM 2479 C C . LEU A 1 316 ? -16.752 10.319 -10.075 1.00 90.25 316 LEU A C 1
ATOM 2481 O O . LEU A 1 316 ? -16.447 10.301 -8.883 1.00 90.25 316 LEU A O 1
ATOM 2485 N N . LYS A 1 317 ? -17.688 11.136 -10.565 1.00 88.19 317 LYS A N 1
ATOM 2486 C CA . LYS A 1 317 ? -18.501 12.050 -9.751 1.00 88.19 317 LYS A CA 1
ATOM 2487 C C . LYS A 1 317 ? -19.936 11.541 -9.651 1.00 88.19 317 LYS A C 1
ATOM 2489 O O . LYS A 1 317 ? -20.379 10.779 -10.503 1.00 88.19 317 LYS A O 1
ATOM 2494 N N . ASN A 1 318 ? -20.664 12.022 -8.643 1.00 85.19 318 ASN A N 1
ATOM 2495 C CA . ASN A 1 318 ? -22.101 11.771 -8.468 1.00 85.19 318 ASN A CA 1
ATOM 2496 C C . ASN A 1 318 ? -22.464 10.277 -8.417 1.00 85.19 318 ASN A C 1
ATOM 2498 O O . ASN A 1 318 ? -23.424 9.838 -9.046 1.00 85.19 318 ASN A O 1
ATOM 2502 N N . MET A 1 319 ? -21.673 9.497 -7.680 1.00 84.31 319 MET A N 1
ATOM 2503 C CA . MET A 1 319 ? -21.975 8.090 -7.440 1.00 84.31 319 MET A CA 1
ATOM 2504 C C . MET A 1 319 ? -23.319 7.954 -6.708 1.00 84.31 319 MET A C 1
ATOM 2506 O O . MET A 1 319 ? -23.595 8.726 -5.786 1.00 84.31 319 MET A O 1
ATOM 2510 N N . SER A 1 320 ? -24.144 6.994 -7.128 1.00 84.12 320 SER A N 1
ATOM 2511 C CA . SER A 1 320 ? -25.450 6.737 -6.520 1.00 84.12 320 SER A CA 1
ATOM 2512 C C . SER A 1 320 ? -25.305 6.386 -5.037 1.00 84.12 320 SER A C 1
ATOM 2514 O O . SER A 1 320 ? -24.316 5.786 -4.613 1.00 84.12 320 SER A O 1
ATOM 2516 N N . ALA A 1 321 ? -26.304 6.764 -4.238 1.00 78.69 321 ALA A N 1
ATOM 2517 C CA . ALA A 1 321 ? -26.421 6.289 -2.862 1.00 78.69 321 ALA A CA 1
ATOM 2518 C C . ALA A 1 321 ? -26.907 4.829 -2.810 1.00 78.69 321 ALA A C 1
ATOM 2520 O O . ALA A 1 321 ? -26.683 4.149 -1.809 1.00 78.69 321 ALA A O 1
ATOM 2521 N N . ASP A 1 322 ? -27.547 4.339 -3.881 1.00 82.88 322 ASP A N 1
ATOM 2522 C CA . ASP A 1 322 ? -27.882 2.927 -4.022 1.00 82.88 322 ASP A CA 1
ATOM 2523 C C . ASP A 1 322 ? -26.621 2.114 -4.336 1.00 82.88 322 ASP A C 1
ATOM 2525 O O . ASP A 1 322 ? -25.906 2.368 -5.307 1.00 82.88 322 ASP A O 1
ATOM 2529 N N . ALA A 1 323 ? -26.350 1.101 -3.514 1.00 78.88 323 ALA A N 1
ATOM 2530 C CA . ALA A 1 323 ? -25.125 0.316 -3.611 1.00 78.88 323 ALA A CA 1
ATOM 2531 C C . ALA A 1 323 ? -25.014 -0.493 -4.918 1.00 78.88 323 ALA A C 1
ATOM 2533 O O . ALA A 1 323 ? -23.901 -0.744 -5.393 1.00 78.88 323 ALA A O 1
ATOM 2534 N N . ARG A 1 324 ? -26.136 -0.924 -5.515 1.00 82.88 324 ARG A N 1
ATOM 2535 C CA . ARG A 1 324 ? -26.120 -1.708 -6.762 1.00 82.88 324 ARG A CA 1
ATOM 2536 C C . ARG A 1 324 ? -25.829 -0.807 -7.951 1.00 82.88 324 ARG A C 1
ATOM 2538 O O . ARG A 1 324 ? -24.978 -1.151 -8.770 1.00 82.88 324 ARG A O 1
ATOM 2545 N N . GLU A 1 325 ? -26.484 0.346 -8.011 1.00 87.69 325 GLU A N 1
ATOM 2546 C CA . GLU A 1 325 ? -26.218 1.366 -9.025 1.00 87.69 325 GLU A CA 1
ATOM 2547 C C . GLU A 1 325 ? -24.792 1.908 -8.910 1.00 87.69 325 GLU A C 1
ATOM 2549 O O . GLU A 1 325 ? -24.078 1.950 -9.908 1.00 87.69 325 GLU A O 1
ATOM 2554 N N . ALA A 1 326 ? -24.334 2.233 -7.696 1.00 83.44 326 ALA A N 1
ATOM 2555 C CA . ALA A 1 326 ? -22.967 2.687 -7.443 1.00 83.44 326 ALA A CA 1
ATOM 2556 C C . ALA A 1 326 ? -21.928 1.670 -7.930 1.00 83.44 326 ALA A C 1
ATOM 2558 O O . ALA A 1 326 ? -20.949 2.026 -8.589 1.00 83.44 326 ALA A O 1
ATOM 2559 N N . LYS A 1 327 ? -22.162 0.378 -7.663 1.00 84.44 327 LYS A N 1
ATOM 2560 C CA . LYS A 1 327 ? -21.308 -0.702 -8.164 1.00 84.44 327 LYS A CA 1
ATOM 2561 C C . LYS A 1 327 ? -21.279 -0.732 -9.691 1.00 84.44 327 LYS A C 1
ATOM 2563 O O . LYS A 1 327 ? -20.197 -0.858 -10.261 1.00 84.44 327 LYS A O 1
ATOM 2568 N N . GLN A 1 328 ? -22.432 -0.624 -10.347 1.00 89.12 328 GLN A N 1
ATOM 2569 C CA . GLN A 1 328 ? -22.510 -0.614 -11.808 1.00 89.12 328 GLN A CA 1
ATOM 2570 C C . GLN A 1 328 ? -21.779 0.599 -12.400 1.00 89.12 328 GLN A C 1
ATOM 2572 O O . GLN A 1 328 ? -20.969 0.434 -13.310 1.00 89.12 328 GLN A O 1
ATOM 2577 N N . GLN A 1 329 ? -21.972 1.788 -11.822 1.00 90.12 329 GLN A N 1
ATOM 2578 C CA . GLN A 1 329 ? -21.258 3.008 -12.205 1.00 90.12 329 GLN A CA 1
ATOM 2579 C C . GLN A 1 329 ? -19.738 2.851 -12.061 1.00 90.12 329 GLN A C 1
ATOM 2581 O O . GLN A 1 329 ? -18.998 3.260 -12.952 1.00 90.12 329 GLN A O 1
ATOM 2586 N N . LEU A 1 330 ? -19.256 2.226 -10.977 1.00 88.25 330 LEU A N 1
ATOM 2587 C CA . LEU A 1 330 ? -17.828 1.935 -10.807 1.00 88.25 330 LEU A CA 1
ATOM 2588 C C . LEU A 1 330 ? -17.301 0.976 -11.875 1.00 88.25 330 LEU A C 1
ATOM 2590 O O . LEU A 1 330 ? -16.217 1.199 -12.408 1.00 88.25 330 LEU A O 1
ATOM 2594 N N . VAL A 1 331 ? -18.041 -0.094 -12.172 1.00 88.81 331 VAL A N 1
ATOM 2595 C CA . VAL A 1 331 ? -17.658 -1.078 -13.195 1.00 88.81 331 VAL A CA 1
ATOM 2596 C C . VAL A 1 331 ? -17.566 -0.401 -14.561 1.00 88.81 331 VAL A C 1
ATOM 2598 O O . VAL A 1 331 ? -16.548 -0.528 -15.238 1.00 88.81 331 VAL A O 1
ATOM 2601 N N . GLU A 1 332 ? -18.578 0.374 -14.945 1.00 92.56 332 GLU A N 1
ATOM 2602 C CA . GLU A 1 332 ? -18.569 1.125 -16.202 1.00 92.56 332 GLU A CA 1
ATOM 2603 C C . GLU A 1 332 ? -17.427 2.141 -16.244 1.00 92.56 332 GLU A C 1
ATOM 2605 O O . GLU A 1 332 ? -16.704 2.219 -17.235 1.00 92.56 332 GLU A O 1
ATOM 2610 N N . PHE A 1 333 ? -17.194 2.869 -15.153 1.00 93.25 333 PHE A N 1
ATOM 2611 C CA . PHE A 1 333 ? -16.087 3.812 -15.062 1.00 93.25 333 PHE A CA 1
ATOM 2612 C C . PHE A 1 333 ? -14.723 3.126 -15.222 1.00 93.25 333 PHE A C 1
ATOM 2614 O O . PHE A 1 333 ? -13.880 3.611 -15.975 1.00 93.25 333 PHE A O 1
ATOM 2621 N N . ILE A 1 334 ? -14.487 1.994 -14.557 1.00 89.50 334 ILE A N 1
ATOM 2622 C CA . ILE A 1 334 ? -13.192 1.301 -14.609 1.00 89.50 334 ILE A CA 1
ATOM 2623 C C . ILE A 1 334 ? -12.954 0.672 -15.985 1.00 89.50 334 ILE A C 1
ATOM 2625 O O . ILE A 1 334 ? -11.853 0.794 -16.514 1.00 89.50 334 ILE A O 1
ATOM 2629 N N . TYR A 1 335 ? -13.959 0.017 -16.571 1.00 89.31 335 TYR A N 1
ATOM 2630 C CA . TYR A 1 335 ? -13.762 -0.786 -17.782 1.00 89.31 335 TYR A CA 1
ATOM 2631 C C . TYR A 1 335 ? -14.081 -0.053 -19.093 1.00 89.31 335 TYR A C 1
ATOM 2633 O O . TYR A 1 335 ? -13.589 -0.479 -20.135 1.00 89.31 335 TYR A O 1
ATOM 2641 N N . ASN A 1 336 ? -14.837 1.054 -19.066 1.00 92.50 336 ASN A N 1
ATOM 2642 C CA . ASN A 1 336 ? -15.247 1.773 -20.283 1.00 92.50 336 ASN A CA 1
ATOM 2643 C C . ASN A 1 336 ? -14.678 3.197 -20.405 1.00 92.50 336 ASN A C 1
ATOM 2645 O O . ASN A 1 336 ? -14.774 3.783 -21.484 1.00 92.50 336 ASN A O 1
ATOM 2649 N N . THR A 1 337 ? -14.079 3.781 -19.357 1.00 93.25 337 THR A N 1
ATOM 2650 C CA . THR A 1 337 ? -13.414 5.097 -19.487 1.00 93.25 337 THR A CA 1
ATOM 2651 C C . THR A 1 337 ? -12.285 4.973 -20.503 1.00 93.25 337 THR A C 1
ATOM 2653 O O . THR A 1 337 ? -11.429 4.135 -20.276 1.00 93.25 337 THR A O 1
ATOM 2656 N N . PRO A 1 338 ? -12.196 5.763 -21.583 1.00 91.12 338 PRO A N 1
ATOM 2657 C CA . PRO A 1 338 ? -11.143 5.609 -22.589 1.00 91.12 338 PRO A CA 1
ATOM 2658 C C . PRO A 1 338 ? -9.751 5.981 -22.055 1.00 91.12 338 PRO A C 1
ATOM 2660 O O . PRO A 1 338 ? -9.613 6.729 -21.084 1.00 91.12 338 PRO A O 1
ATOM 2663 N N . VAL A 1 339 ? -8.699 5.468 -22.700 1.00 86.75 339 VAL A N 1
ATOM 2664 C CA . VAL A 1 339 ? -7.325 5.929 -22.449 1.00 86.75 339 VAL A CA 1
ATOM 2665 C C . VAL A 1 339 ? -7.223 7.396 -22.899 1.00 86.75 339 VAL A C 1
ATOM 2667 O O . VAL A 1 339 ? -7.634 7.688 -24.022 1.00 86.75 339 VAL A O 1
ATOM 2670 N N . PRO A 1 340 ? -6.716 8.322 -22.059 1.00 84.06 340 PRO A N 1
ATOM 2671 C CA . PRO A 1 340 ? -6.499 9.707 -22.468 1.00 84.06 340 PRO A CA 1
ATOM 2672 C C . PRO A 1 340 ? -5.592 9.778 -23.699 1.00 84.06 340 PRO A C 1
ATOM 2674 O O . PRO A 1 340 ? -4.635 9.004 -23.782 1.00 84.06 340 PRO A O 1
ATOM 2677 N N . ALA A 1 341 ? -5.931 10.681 -24.622 1.00 65.19 341 ALA A N 1
ATOM 2678 C CA . ALA A 1 341 ? -5.171 10.933 -25.844 1.00 65.19 341 ALA A CA 1
ATOM 2679 C C . ALA A 1 341 ? -3.736 11.390 -25.557 1.00 65.19 341 ALA A C 1
ATOM 2681 O O . ALA A 1 341 ? -3.533 12.096 -24.537 1.00 65.19 341 ALA A O 1
#

Organism: Mortierella alpina (NCBI:txid64518)

Radius of gyration: 23.17 Å; chains: 1; bounding box: 58×58×61 Å

Foldseek 3Di:
DQQPDFDFPFDPDLDDDDDDDDDDDDDDDDDDDDDDPDPDDPPDDSRWDDDDPVLLVVLCVQCVVDDAFDWCSPPDDALLRHDLFDPVRVVCQVCQQCVVQPDVPQQKDKDKDWDWIWTDHDQKIKTDTDMWIWIDRLVDPLQIWIKTAFIWMFGRSNHDITGIFTADWMWIDGVVVQWIKTKGFDPVVVVDHQWIWIFIARNVPRHTQWIWIDHPCAWIWIDGDHDIDTPDGNNPRHGHDDDDDDLVPDDCPPGCNVCVQLSVCVVVPNRVSNVVSVCVSVVVVVVVVVVCVVVVHDDDDQQWDQDPVRTIDGPDPDQDSDSVSNVVSVVCSVPPRDDDD

Sequence (341 aa):
MAPKFLLARLRLRNTPLLTTAPTCHPYPTAPNTLAMPDPNPPADGEDTEVLDDGTKNILMGIISQLGKSTDLHRVTLPTFVLEPRSMLERITDFMSHPELINNPENNLTILGDLLPKSKFLGNSAATLMQGEIKVSFTNRPGEDYIITMPNVYARGILFGTMLMELGDVATIRCPKLDLVCNLEFKGFFSGSYNGILGKIKHESTGECLYEISGKWSDEIYIKKGLKKDVLFDAKTAKIHPKTIAPEEKQEVNESRRLWSKLTAALRVNNQDLATAEKCKVEEAQRARTKEREEHGQPHVPRYFEPNRSGGFDIKLKNMSADAREAKQQLVEFIYNTPVPA

InterPro domains:
  IPR000648 Oxysterol-binding protein [PF01237] (107-261)
  IPR000648 Oxysterol-binding protein [PF01237] (265-308)
  IPR000648 Oxysterol-binding protein [PTHR10972] (103-307)
  IPR037239 Oxysterol-binding protein superfamily [SSF144000] (51-316)

Secondary structure (DSSP, 8-state):
-------BS------------------------------PPPS--TTEE---HHHHHHHHHHHTTPPTT-BGGGS---GGGB-SS-HHHHHGGGGS-HHHH--TTS-EEEEE--EEEEEE-SSEEEEEEE--EEEEETTSTT-EEEEPPPEEEEE-SSSS-EEEEEEEEEEEEEGGGTEEEEEEEE-GGGT-TTEEEEEEEETTT--EEEEEEEETTSEEEEEETTEEEEEEETTTSPP-PPP---GGGS-TTSHHHHTHHHHHHHHTT-HHHHHHHHHHHHHHHHHHHHHHHHTTPPP--SSEEE-TTSSEEES--S--SSHHHHHHHHHHHHHHSPPP-